Protein AF-A0A6G9Z961-F1 (afdb_monomer_lite)

pLDDT: mean 71.93, std 26.69, range [27.16, 97.5]

Radius of gyration: 74.57 Å; chains: 1; bounding box: 156×55×218 Å

Organism: NCBI:txid455432

Secondary structure (DSSP, 8-state):
---PPPPPPPP----PPP----------------------------------------------------------------PPP--------------TTTHHHHHHHHHHHHHHHHHHHHHHHHHHHHHHHHHHHHHHHHHHHHHHHHHHHHHHHHHHHHHHHHHHHHHHHHHHHHHHHHHHHHHHHHHHHHHHHHHHHHHHHHHHHHHHHHHHHHHHHHHHHHHHHHHHHHHHHHHHHHHHHHHHHHHHHHHHHHHHHHHHHHHTTSPPP-

Structure (mmCIF, N/CA/C/O backbone):
data_AF-A0A6G9Z961-F1
#
_entry.id   AF-A0A6G9Z961-F1
#
loop_
_atom_site.group_PDB
_atom_site.id
_atom_site.type_symbol
_atom_site.label_atom_id
_atom_site.label_alt_id
_atom_site.label_comp_id
_atom_site.label_asym_id
_atom_site.label_entity_id
_atom_site.label_seq_id
_atom_site.pdbx_PDB_ins_code
_atom_site.Cartn_x
_atom_site.Cartn_y
_atom_site.Cartn_z
_atom_site.occupancy
_atom_site.B_iso_or_equiv
_atom_site.auth_seq_id
_atom_site.auth_comp_id
_atom_site.auth_asym_id
_atom_site.auth_atom_id
_atom_site.pdbx_PDB_model_num
ATOM 1 N N . MET A 1 1 ? 3.634 23.302 44.443 1.00 49.16 1 MET A N 1
ATOM 2 C CA . MET A 1 1 ? 4.210 22.568 43.300 1.00 49.16 1 MET A CA 1
ATOM 3 C C . MET A 1 1 ? 3.060 22.116 42.420 1.00 49.16 1 MET A C 1
ATOM 5 O O . MET A 1 1 ? 2.360 21.187 42.787 1.00 49.16 1 MET A O 1
ATOM 9 N N . GLY A 1 2 ? 2.791 22.851 41.345 1.00 49.75 2 GLY A N 1
ATOM 10 C CA . GLY A 1 2 ? 1.720 22.555 40.397 1.00 49.75 2 GLY A CA 1
ATOM 11 C C . GLY A 1 2 ? 2.268 22.754 38.994 1.00 49.75 2 GLY A C 1
ATOM 12 O O . GLY A 1 2 ? 2.759 23.835 38.682 1.00 49.75 2 GLY A O 1
ATOM 13 N N . LEU A 1 3 ? 2.242 21.697 38.189 1.00 55.59 3 LEU A N 1
ATOM 14 C CA . LEU A 1 3 ? 2.606 21.726 36.777 1.00 55.59 3 LEU A CA 1
ATOM 15 C C . LEU A 1 3 ? 1.321 21.570 35.954 1.00 55.59 3 LEU A C 1
ATOM 17 O O . LEU A 1 3 ? 0.628 20.568 36.132 1.00 55.59 3 LEU A O 1
ATOM 21 N N . PRO A 1 4 ? 0.991 22.509 35.055 1.00 64.31 4 PRO A N 1
ATOM 22 C CA . PRO A 1 4 ? -0.022 22.290 34.034 1.00 64.31 4 PRO A CA 1
ATOM 23 C C . PRO A 1 4 ? 0.620 21.738 32.752 1.00 64.31 4 PRO A C 1
ATOM 25 O O . PRO A 1 4 ? 1.525 22.348 32.180 1.00 64.31 4 PRO A O 1
ATOM 28 N N . TYR A 1 5 ? 0.123 20.599 32.268 1.00 53.78 5 TYR A N 1
ATOM 29 C CA . TYR A 1 5 ? 0.433 20.103 30.927 1.00 53.78 5 TYR A CA 1
ATOM 30 C C . TYR A 1 5 ? -0.359 20.903 29.885 1.00 53.78 5 TYR A C 1
ATOM 32 O O . TYR A 1 5 ? -1.589 20.905 29.874 1.00 53.78 5 TYR A O 1
ATOM 40 N N . ARG A 1 6 ? 0.375 21.595 29.010 1.00 49.94 6 ARG A N 1
ATOM 41 C CA . ARG A 1 6 ? -0.128 22.350 27.859 1.00 49.94 6 ARG A CA 1
ATOM 42 C C . ARG A 1 6 ? -0.009 21.469 26.610 1.00 49.94 6 ARG A C 1
ATOM 44 O O . ARG A 1 6 ? 1.080 21.009 26.281 1.00 49.94 6 ARG A O 1
ATOM 51 N N . LEU A 1 7 ? -1.141 21.245 25.949 1.00 54.16 7 LEU A N 1
ATOM 52 C CA . LEU A 1 7 ? -1.285 20.550 24.665 1.00 54.16 7 LEU A CA 1
ATOM 53 C C . LEU A 1 7 ? -0.490 21.263 23.549 1.00 54.16 7 LEU A C 1
ATOM 55 O O . LEU A 1 7 ? -0.529 22.497 23.493 1.00 54.16 7 LEU A O 1
ATOM 59 N N . PRO A 1 8 ? 0.181 20.541 22.631 1.00 57.78 8 PRO A N 1
ATOM 60 C CA . PRO A 1 8 ? 0.713 21.133 21.411 1.00 57.78 8 PRO A CA 1
ATOM 61 C C . PRO A 1 8 ? -0.407 21.374 20.390 1.00 57.78 8 PRO A C 1
ATOM 63 O O . PRO A 1 8 ? -1.237 20.508 20.116 1.00 57.78 8 PRO A O 1
ATOM 66 N N . GLY A 1 9 ? -0.423 22.601 19.872 1.00 49.72 9 GLY A N 1
ATOM 67 C CA . GLY A 1 9 ? -1.443 23.145 18.992 1.00 49.72 9 GLY A CA 1
ATOM 68 C C . GLY A 1 9 ? -1.469 22.535 17.593 1.00 49.72 9 GLY A C 1
ATOM 69 O O . GLY A 1 9 ? -0.458 22.150 17.011 1.00 49.72 9 GLY A O 1
ATOM 70 N N . THR A 1 10 ? -2.687 22.523 17.070 1.00 46.69 10 THR A N 1
ATOM 71 C CA . THR A 1 10 ? -3.082 22.275 15.690 1.00 46.69 10 THR A CA 1
ATOM 72 C C . THR A 1 10 ? -2.336 23.187 14.717 1.00 46.69 10 THR A C 1
ATOM 74 O O . THR A 1 10 ? -2.389 24.414 14.833 1.00 46.69 10 THR A O 1
ATOM 77 N N . GLY A 1 11 ? -1.665 22.572 13.744 1.00 44.78 11 GLY A N 1
ATOM 78 C CA . GLY A 1 11 ? -1.059 23.248 12.605 1.00 44.78 11 GLY A CA 1
ATOM 79 C C . GLY A 1 11 ? -2.113 23.932 11.737 1.00 44.78 11 GLY A C 1
ATOM 80 O O . GLY A 1 11 ? -3.124 23.346 11.361 1.00 44.78 11 GLY A O 1
ATOM 81 N N . ASN A 1 12 ? -1.840 25.195 11.447 1.00 42.59 12 ASN A N 1
ATOM 82 C CA . ASN A 1 12 ? -2.604 26.091 10.601 1.00 42.59 12 ASN A CA 1
ATOM 83 C C . ASN A 1 12 ? -2.151 25.866 9.142 1.00 42.59 12 ASN A C 1
ATOM 85 O O . ASN A 1 12 ? -1.023 26.216 8.803 1.00 42.59 12 ASN A O 1
ATOM 89 N N . PHE A 1 13 ? -2.988 25.259 8.295 1.00 41.47 13 PHE A N 1
ATOM 90 C CA . PHE A 1 13 ? -2.781 25.191 6.840 1.00 41.47 13 PHE A CA 1
ATOM 91 C C . PHE A 1 13 ? -3.818 26.087 6.151 1.00 41.47 13 PHE A C 1
ATOM 93 O O . PHE A 1 13 ? -4.998 25.731 6.131 1.00 41.47 13 PHE A O 1
ATOM 100 N N . PRO A 1 14 ? -3.427 27.235 5.576 1.00 52.56 14 PRO A N 1
ATOM 101 C CA . PRO A 1 14 ? -4.318 28.013 4.733 1.00 52.56 14 PRO A CA 1
ATOM 102 C C . PRO A 1 14 ? -4.177 27.610 3.257 1.00 52.56 14 PRO A C 1
ATOM 104 O O . PRO A 1 14 ? -3.076 27.583 2.713 1.00 52.56 14 PRO A O 1
ATOM 107 N N . GLY A 1 15 ? -5.318 27.402 2.593 1.00 40.84 15 GLY A N 1
ATOM 108 C CA . GLY A 1 15 ? -5.480 27.772 1.184 1.00 40.84 15 GLY A CA 1
ATOM 109 C C . GLY A 1 15 ? -5.474 26.645 0.152 1.00 40.84 15 GLY A C 1
ATOM 110 O O . GLY A 1 15 ? -4.516 26.492 -0.597 1.00 40.84 15 GLY A O 1
ATOM 111 N N . ALA A 1 16 ? -6.607 25.957 0.010 1.00 41.91 16 ALA A N 1
ATOM 112 C CA . ALA A 1 16 ? -7.026 25.402 -1.275 1.00 41.91 16 ALA A CA 1
ATOM 113 C C . ALA A 1 16 ? -8.076 26.344 -1.894 1.00 41.91 16 ALA A C 1
ATOM 115 O O . ALA A 1 16 ? -9.079 26.619 -1.232 1.00 41.91 16 ALA A O 1
ATOM 116 N N . PRO A 1 17 ? -7.909 26.829 -3.136 1.00 56.88 17 PRO A N 1
ATOM 117 C CA . PRO A 1 17 ? -9.027 27.354 -3.899 1.00 56.88 17 PRO A CA 1
ATOM 118 C C . PRO A 1 17 ? -9.706 26.236 -4.698 1.00 56.88 17 PRO A C 1
ATOM 120 O O . PRO A 1 17 ? -9.102 25.555 -5.526 1.00 56.88 17 PRO A O 1
ATOM 123 N N . ILE A 1 18 ? -11.001 26.086 -4.431 1.00 45.56 18 ILE A N 1
ATOM 124 C CA . ILE A 1 18 ? -11.982 25.379 -5.252 1.00 45.56 18 ILE A CA 1
ATOM 125 C C . ILE A 1 18 ? -12.474 26.369 -6.319 1.00 45.56 18 ILE A C 1
ATOM 127 O O . ILE A 1 18 ? -12.854 27.489 -5.983 1.00 45.56 18 ILE A O 1
ATOM 131 N N . GLY A 1 19 ? -12.505 25.953 -7.587 1.00 37.19 19 GLY A N 1
ATOM 132 C CA . GLY A 1 19 ? -13.142 26.687 -8.690 1.00 37.19 19 GLY A CA 1
ATOM 133 C C . GLY A 1 19 ? -12.563 26.255 -10.041 1.00 37.19 19 GLY A C 1
ATOM 134 O O . GLY A 1 19 ? -11.470 26.666 -10.393 1.00 37.19 19 GLY A O 1
ATOM 135 N N . ALA A 1 20 ? -13.121 25.244 -10.707 1.00 39.25 20 ALA A N 1
ATOM 136 C CA . ALA A 1 20 ? -14.288 25.308 -11.595 1.00 39.25 20 ALA A CA 1
ATOM 137 C C . ALA A 1 20 ? -13.908 25.557 -13.074 1.00 39.25 20 ALA A C 1
ATOM 139 O O . ALA A 1 20 ? -13.323 26.574 -13.419 1.00 39.25 20 ALA A O 1
ATOM 140 N N . ASN A 1 21 ? -14.366 24.625 -13.921 1.00 45.41 21 ASN A N 1
ATOM 141 C CA . ASN A 1 21 ? -14.593 24.725 -15.370 1.00 45.41 21 ASN A CA 1
ATOM 142 C C . ASN A 1 21 ? -13.372 24.772 -16.306 1.00 45.41 21 ASN A C 1
ATOM 144 O O . ASN A 1 21 ? -12.798 25.819 -16.578 1.00 45.41 21 ASN A O 1
ATOM 148 N N . GLY A 1 22 ? -13.081 23.624 -16.923 1.00 33.81 22 GLY A N 1
ATOM 149 C CA . GLY A 1 22 ? -12.173 23.519 -18.064 1.00 33.81 22 GLY A CA 1
ATOM 150 C C . GLY A 1 22 ? -12.247 22.137 -18.707 1.00 33.81 22 GLY A C 1
ATOM 151 O O . GLY A 1 22 ? -11.373 21.307 -18.491 1.00 33.81 22 GLY A O 1
ATOM 152 N N . PHE A 1 23 ? -13.321 21.876 -19.456 1.00 38.53 23 PHE A N 1
ATOM 153 C CA . PHE A 1 23 ? -13.414 20.743 -20.382 1.00 38.53 23 PHE A CA 1
ATOM 154 C C . PHE A 1 23 ? -12.231 20.770 -21.369 1.00 38.53 23 PHE A C 1
ATOM 156 O O . PHE A 1 23 ? -12.058 21.784 -22.047 1.00 38.53 23 PHE A O 1
ATOM 163 N N . PRO A 1 24 ? -11.448 19.688 -21.527 1.00 40.94 24 PRO A N 1
ATOM 164 C CA . PRO A 1 24 ? -10.510 19.593 -22.633 1.00 40.94 24 PRO A CA 1
ATOM 165 C C . PRO A 1 24 ? -11.229 19.086 -23.888 1.00 40.94 24 PRO A C 1
ATOM 167 O O . PRO A 1 24 ? -11.713 17.954 -23.947 1.00 40.94 24 PRO A O 1
ATOM 170 N N . SER A 1 25 ? -11.280 19.944 -24.906 1.00 38.31 25 SER A N 1
ATOM 171 C CA . SER A 1 25 ? -11.615 19.572 -26.277 1.00 38.31 25 SER A CA 1
ATOM 172 C C . SER A 1 25 ? -10.617 18.545 -26.813 1.00 38.31 25 SER A C 1
ATOM 174 O O . SER A 1 25 ? -9.403 18.737 -26.771 1.00 38.31 25 SER A O 1
ATOM 176 N N . ILE A 1 26 ? -11.172 17.463 -27.343 1.00 40.25 26 ILE A N 1
ATOM 177 C CA . ILE A 1 26 ? -10.511 16.387 -28.080 1.00 40.25 26 ILE A CA 1
ATOM 178 C C . ILE A 1 26 ? -9.949 16.935 -29.404 1.00 40.25 26 ILE A C 1
ATOM 180 O O . ILE A 1 26 ? -10.696 17.580 -30.143 1.00 40.25 26 ILE A O 1
ATOM 184 N N . PRO A 1 27 ? -8.717 16.570 -29.793 1.00 40.34 27 PRO A N 1
ATOM 185 C CA . PRO A 1 27 ? -8.412 16.332 -31.194 1.00 40.34 27 PRO A CA 1
ATOM 186 C C . PRO A 1 27 ? -8.257 14.831 -31.468 1.00 40.34 27 PRO A C 1
ATOM 188 O O . PRO A 1 27 ? -7.555 14.087 -30.787 1.00 40.34 27 PRO A O 1
ATOM 191 N N . VAL A 1 28 ? -9.001 14.417 -32.486 1.00 44.50 28 VAL A N 1
ATOM 192 C CA . VAL A 1 28 ? -9.129 13.075 -33.048 1.00 44.50 28 VAL A CA 1
ATOM 193 C C . VAL A 1 28 ? -7.878 12.711 -33.859 1.00 44.50 28 VAL A C 1
ATOM 195 O O . VAL A 1 28 ? -7.386 13.527 -34.631 1.00 44.50 28 VAL A O 1
ATOM 198 N N . GLY A 1 29 ? -7.448 11.448 -33.757 1.00 34.81 29 GLY A N 1
ATOM 199 C CA . GLY A 1 29 ? -6.439 10.813 -34.621 1.00 34.81 29 GLY A CA 1
ATOM 200 C C . GLY A 1 29 ? -5.054 10.794 -33.968 1.00 34.81 29 GLY A C 1
ATOM 201 O O . GLY A 1 29 ? -4.521 11.828 -33.615 1.00 34.81 29 GLY A O 1
ATOM 202 N N . ILE A 1 30 ? -4.378 9.661 -33.780 1.00 36.53 30 ILE A N 1
ATOM 203 C CA . ILE A 1 30 ? -4.050 8.657 -34.791 1.00 36.53 30 ILE A CA 1
ATOM 204 C C . ILE A 1 30 ? -3.794 7.301 -34.100 1.00 36.53 30 ILE A C 1
ATOM 206 O O . ILE A 1 30 ? -2.948 7.168 -33.225 1.00 36.53 30 ILE A O 1
ATOM 210 N N . ARG A 1 31 ? -4.571 6.310 -34.547 1.00 38.25 31 ARG A N 1
ATOM 211 C CA . ARG A 1 31 ? -4.290 4.874 -34.729 1.00 38.25 31 ARG A CA 1
ATOM 212 C C . ARG A 1 31 ? -3.218 4.206 -33.851 1.00 38.25 31 ARG A C 1
ATOM 214 O O . ARG A 1 31 ? -2.030 4.218 -34.155 1.00 38.25 31 ARG A O 1
ATOM 221 N N . SER A 1 32 ? -3.719 3.430 -32.893 1.00 31.09 32 SER A N 1
ATOM 222 C CA . SER A 1 32 ? -3.071 2.261 -32.302 1.00 31.09 32 SER A CA 1
ATOM 223 C C . SER A 1 32 ? -2.642 1.249 -33.376 1.00 31.09 32 SER A C 1
ATOM 225 O O . SER A 1 32 ? -3.476 0.721 -34.114 1.00 31.09 32 SER A O 1
ATOM 227 N N . PHE A 1 33 ? -1.348 0.932 -33.437 1.00 32.09 33 PHE A N 1
ATOM 228 C CA . PHE A 1 33 ? -0.849 -0.271 -34.102 1.00 32.09 33 PHE A CA 1
ATOM 229 C C . PHE A 1 33 ? -1.092 -1.465 -33.170 1.00 32.09 33 PHE A C 1
ATOM 231 O O . PHE A 1 33 ? -0.297 -1.766 -32.284 1.00 32.09 33 PHE A O 1
ATOM 238 N N . ALA A 1 34 ? -2.238 -2.119 -33.348 1.00 34.53 34 ALA A N 1
ATOM 239 C CA . ALA A 1 34 ? -2.481 -3.442 -32.797 1.00 34.53 34 ALA A CA 1
ATOM 240 C C . ALA A 1 34 ? -1.632 -4.460 -33.571 1.00 34.53 34 ALA A C 1
ATOM 242 O O . ALA A 1 34 ? -1.751 -4.586 -34.793 1.00 34.53 34 ALA A O 1
ATOM 243 N N . ALA A 1 35 ? -0.777 -5.175 -32.842 1.00 34.56 35 ALA A N 1
ATOM 244 C CA . ALA A 1 35 ? -0.073 -6.354 -33.314 1.00 34.56 35 ALA A CA 1
ATOM 245 C C . ALA A 1 35 ? -1.089 -7.369 -33.856 1.00 34.56 35 ALA A C 1
ATOM 247 O O . ALA A 1 35 ? -1.948 -7.867 -33.127 1.00 34.56 35 ALA A O 1
ATOM 248 N N . ARG A 1 36 ? -1.006 -7.650 -35.156 1.00 32.75 36 ARG A N 1
ATOM 249 C CA . ARG A 1 36 ? -1.815 -8.671 -35.813 1.00 32.75 36 ARG A CA 1
ATOM 250 C C . ARG A 1 36 ? -1.015 -9.974 -35.790 1.00 32.75 36 ARG A C 1
ATOM 252 O O . ARG A 1 36 ? -0.096 -10.162 -36.580 1.00 32.75 36 ARG A O 1
ATOM 259 N N . LEU A 1 37 ? -1.347 -10.827 -34.823 1.00 35.94 37 LEU A N 1
ATOM 260 C CA . LEU A 1 37 ? -1.036 -12.254 -34.827 1.00 35.94 37 LEU A CA 1
ATOM 261 C C . LEU A 1 37 ? -1.671 -12.877 -36.078 1.00 35.94 37 LEU A C 1
ATOM 263 O O . LEU A 1 37 ? -2.891 -12.845 -36.225 1.00 35.94 37 LEU A O 1
ATOM 267 N N . CYS A 1 38 ? -0.849 -13.426 -36.969 1.00 32.75 38 CYS A N 1
ATOM 268 C CA . CYS A 1 38 ? -1.298 -14.335 -38.017 1.00 32.75 38 CYS A CA 1
ATOM 269 C C . CYS A 1 38 ? -0.920 -15.757 -37.598 1.00 32.75 38 CYS A C 1
ATOM 271 O O . CYS A 1 38 ? 0.218 -16.179 -37.779 1.00 32.75 38 CYS A O 1
ATOM 273 N N . ASP A 1 39 ? -1.892 -16.473 -37.042 1.00 31.56 39 ASP A N 1
ATOM 274 C CA . ASP A 1 39 ? -1.945 -17.931 -37.065 1.00 31.56 39 ASP A CA 1
ATOM 275 C C . ASP A 1 39 ? -3.151 -18.294 -37.936 1.00 31.56 39 ASP A C 1
ATOM 277 O O . ASP A 1 39 ? -4.287 -17.962 -37.597 1.00 31.56 39 ASP A O 1
ATOM 281 N N . HIS A 1 40 ? -2.903 -18.901 -39.097 1.00 33.88 40 HIS A N 1
ATOM 282 C CA . HIS A 1 40 ? -3.868 -19.822 -39.678 1.00 33.88 40 HIS A CA 1
ATOM 283 C C . HIS A 1 40 ? -3.181 -20.851 -40.574 1.00 33.88 40 HIS A C 1
ATOM 285 O O . HIS A 1 40 ? -2.723 -20.593 -41.685 1.00 33.88 40 HIS A O 1
ATOM 291 N N . ARG A 1 41 ? -3.159 -22.053 -40.008 1.00 35.06 41 ARG A N 1
ATOM 292 C CA . ARG A 1 41 ? -3.127 -23.373 -40.629 1.00 35.06 41 ARG A CA 1
ATOM 293 C C . ARG A 1 41 ? -4.130 -23.496 -41.794 1.00 35.06 41 ARG A C 1
ATOM 295 O O . ARG A 1 41 ? -5.288 -23.110 -41.640 1.00 35.06 41 ARG A O 1
ATOM 302 N N . GLY A 1 42 ? -3.686 -24.167 -42.863 1.00 32.38 42 GLY A N 1
ATOM 303 C CA . GLY A 1 42 ? -4.479 -24.671 -43.998 1.00 32.38 42 GLY A CA 1
ATOM 304 C C . GLY A 1 42 ? -4.190 -23.880 -45.279 1.00 32.38 42 GLY A C 1
ATOM 305 O O . GLY A 1 42 ? -4.493 -22.704 -45.339 1.00 32.38 42 GLY A O 1
ATOM 306 N N . GLY A 1 43 ? -3.567 -24.391 -46.336 1.00 34.62 43 GLY A N 1
ATOM 307 C CA . GLY A 1 43 ? -3.403 -25.767 -46.774 1.00 34.62 43 GLY A CA 1
ATOM 308 C C . GLY A 1 43 ? -3.881 -25.854 -48.218 1.00 34.62 43 GLY A C 1
ATOM 309 O O . GLY A 1 43 ? -4.928 -26.431 -48.443 1.00 34.62 43 GLY A O 1
ATOM 310 N N . GLU A 1 44 ? -3.135 -25.291 -49.173 1.00 32.41 44 GLU A N 1
ATOM 311 C CA . GLU A 1 44 ? -3.330 -25.545 -50.604 1.00 32.41 44 GLU A CA 1
ATOM 312 C C . GLU A 1 44 ? -1.995 -25.439 -51.352 1.00 32.41 44 GLU A C 1
ATOM 314 O O . GLU A 1 44 ? -1.150 -24.587 -51.083 1.00 32.41 44 GLU A O 1
ATOM 319 N N . LYS A 1 45 ? -1.778 -26.419 -52.226 1.00 36.62 45 LYS A N 1
ATOM 320 C CA . LYS A 1 45 ? -0.529 -26.731 -52.918 1.00 36.62 45 LYS A CA 1
ATOM 321 C C . LYS A 1 45 ? -0.198 -25.663 -53.961 1.00 36.62 45 LYS A C 1
ATOM 323 O O . LYS A 1 45 ? -1.032 -25.389 -54.812 1.00 36.62 45 LYS A O 1
ATOM 328 N N . CYS A 1 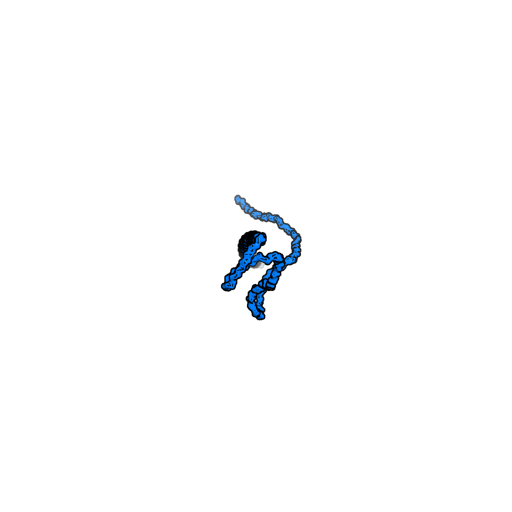46 ? 1.054 -25.219 -53.998 1.00 31.67 46 CYS A N 1
ATOM 329 C CA . CYS A 1 46 ? 1.772 -24.904 -55.235 1.00 31.67 46 CYS A CA 1
ATOM 330 C C . CYS A 1 46 ? 3.248 -25.235 -54.997 1.00 31.67 46 CYS A C 1
ATOM 332 O O . CYS A 1 46 ? 3.933 -24.557 -54.237 1.00 31.67 46 CYS A O 1
ATOM 334 N N . GLY A 1 47 ? 3.692 -26.347 -55.582 1.00 34.09 47 GLY A N 1
ATOM 335 C CA . GLY A 1 47 ? 5.104 -26.691 -55.673 1.00 34.09 47 GLY A CA 1
ATOM 336 C C . GLY A 1 47 ? 5.804 -25.811 -56.705 1.00 34.09 47 GLY A C 1
ATOM 337 O O . GLY A 1 47 ? 5.185 -25.366 -57.670 1.00 34.09 47 GLY A O 1
ATOM 338 N N . GLY A 1 48 ? 7.094 -25.585 -56.488 1.00 32.22 48 GLY A N 1
ATOM 339 C CA . GLY A 1 48 ? 7.970 -24.868 -57.405 1.00 32.22 48 GLY A CA 1
ATOM 340 C C . GLY A 1 48 ? 9.133 -24.254 -56.641 1.00 32.22 48 GLY A C 1
ATOM 341 O O . GLY A 1 48 ? 8.947 -23.292 -55.902 1.00 32.22 48 GLY A O 1
ATOM 342 N N . ASP A 1 49 ? 10.307 -24.858 -56.789 1.00 37.03 49 ASP A N 1
ATOM 343 C CA . ASP A 1 49 ? 11.587 -24.449 -56.210 1.00 37.03 49 ASP A CA 1
ATOM 344 C C . ASP A 1 49 ? 11.917 -22.955 -56.415 1.00 37.03 49 ASP A C 1
ATOM 346 O O . ASP A 1 49 ? 11.602 -22.392 -57.469 1.00 37.03 49 ASP A O 1
ATOM 350 N N . PRO A 1 50 ? 12.637 -22.298 -55.485 1.00 40.28 50 PRO A N 1
ATOM 351 C CA . PRO A 1 50 ? 13.247 -21.006 -55.762 1.00 40.28 50 PRO A CA 1
ATOM 352 C C . PRO A 1 50 ? 14.543 -21.200 -56.563 1.00 40.28 50 PRO A C 1
ATOM 354 O O . PRO A 1 50 ? 15.624 -21.408 -56.011 1.00 40.28 50 PRO A O 1
ATOM 357 N N . VAL A 1 51 ? 14.427 -21.107 -57.889 1.00 36.22 51 VAL A N 1
ATOM 358 C CA . VAL A 1 51 ? 15.560 -20.849 -58.786 1.00 36.22 51 VAL A CA 1
ATOM 359 C C . VAL A 1 51 ? 16.001 -19.389 -58.619 1.00 36.22 51 VAL A C 1
ATOM 361 O O . VAL A 1 51 ? 15.189 -18.465 -58.629 1.00 36.22 51 VAL A O 1
ATOM 364 N N . LEU A 1 52 ? 17.311 -19.218 -58.440 1.00 37.44 52 LEU A N 1
ATOM 365 C CA . LEU A 1 52 ? 18.094 -17.977 -58.460 1.00 37.44 52 LEU A CA 1
ATOM 366 C C . LEU A 1 52 ? 17.622 -16.958 -59.519 1.00 37.44 52 LEU A C 1
ATOM 368 O O . LEU A 1 52 ? 17.377 -17.353 -60.659 1.00 37.44 52 LEU A O 1
ATOM 372 N N . PRO A 1 53 ? 17.640 -15.640 -59.244 1.00 37.31 53 PRO A N 1
ATOM 373 C CA . PRO A 1 53 ? 17.681 -14.653 -60.311 1.00 37.31 53 PRO A CA 1
ATOM 374 C C . PRO A 1 53 ? 19.135 -14.458 -60.762 1.00 37.31 53 PRO A C 1
ATOM 376 O O . PRO A 1 53 ? 19.867 -13.615 -60.243 1.00 37.31 53 PRO A O 1
ATOM 379 N N . GLU A 1 54 ? 19.543 -15.259 -61.744 1.00 29.50 54 GLU A N 1
ATOM 380 C CA . GLU A 1 54 ? 20.640 -14.927 -62.648 1.00 29.50 54 GLU A CA 1
ATOM 381 C C . GLU A 1 54 ? 20.128 -14.068 -63.820 1.00 29.50 54 GLU A C 1
ATOM 383 O O . GLU A 1 54 ? 19.016 -14.242 -64.313 1.00 29.50 54 GLU A O 1
ATOM 388 N N . MET A 1 55 ? 21.022 -13.194 -64.289 1.00 30.56 55 MET A N 1
ATOM 389 C CA . MET A 1 55 ? 21.042 -12.488 -65.575 1.00 30.56 55 MET A CA 1
ATOM 390 C C . MET A 1 55 ? 20.048 -11.347 -65.837 1.00 30.56 55 MET A C 1
ATOM 392 O O . MET A 1 55 ? 18.872 -11.551 -66.116 1.00 30.56 55 MET A O 1
ATOM 396 N N . ARG A 1 56 ? 20.629 -10.161 -66.075 1.00 27.16 56 ARG A N 1
ATOM 397 C CA . ARG A 1 56 ? 20.646 -9.602 -67.439 1.00 27.16 56 ARG A CA 1
ATOM 398 C C . ARG A 1 56 ? 22.029 -9.044 -67.788 1.00 27.1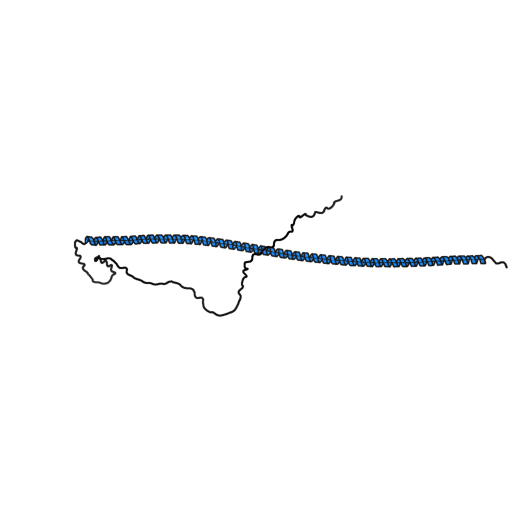6 56 ARG A C 1
ATOM 400 O O . ARG A 1 56 ? 22.328 -7.882 -67.542 1.00 27.16 56 ARG A O 1
ATOM 407 N N . CYS A 1 57 ? 22.847 -9.903 -68.397 1.00 27.31 57 CYS A N 1
ATOM 408 C CA . CYS A 1 57 ? 23.886 -9.485 -69.331 1.00 27.31 57 CYS A CA 1
ATOM 409 C C . CYS A 1 57 ? 23.198 -8.901 -70.571 1.00 27.31 57 CYS A C 1
ATOM 411 O O . CYS A 1 57 ? 22.365 -9.564 -71.188 1.00 27.31 57 CYS A O 1
ATOM 413 N N . ALA A 1 58 ? 23.534 -7.665 -70.929 1.00 28.11 58 ALA A N 1
ATOM 414 C CA . ALA A 1 58 ? 23.189 -7.089 -72.218 1.00 28.11 58 ALA A CA 1
ATOM 415 C C . ALA A 1 58 ? 24.322 -7.401 -73.202 1.00 28.11 58 ALA A C 1
ATOM 417 O O . ALA A 1 58 ? 25.334 -6.707 -73.248 1.00 28.11 58 ALA A O 1
ATOM 418 N N . SER A 1 59 ? 24.152 -8.466 -73.978 1.00 31.09 59 SER A N 1
ATOM 419 C CA . SER A 1 59 ? 24.871 -8.692 -75.227 1.00 31.09 59 SER A CA 1
ATOM 420 C C . SER A 1 59 ? 24.053 -8.081 -76.363 1.00 31.09 59 SER A C 1
ATOM 422 O O . SER A 1 59 ? 22.978 -8.569 -76.701 1.00 31.09 59 SER A O 1
ATOM 424 N N . VAL A 1 60 ? 24.583 -7.025 -76.978 1.00 29.20 60 VAL A N 1
ATOM 425 C CA . VAL A 1 60 ? 24.244 -6.656 -78.356 1.00 29.20 60 VAL A CA 1
ATOM 426 C C . VAL A 1 60 ? 25.542 -6.645 -79.145 1.00 29.20 60 VAL A C 1
ATOM 428 O O . VAL A 1 60 ? 26.381 -5.758 -79.016 1.00 29.20 60 VAL A O 1
ATOM 431 N N . SER A 1 61 ? 25.705 -7.696 -79.937 1.00 32.41 61 SER A N 1
ATOM 432 C CA . SER A 1 61 ? 26.705 -7.822 -80.983 1.00 32.41 61 SER A CA 1
ATOM 433 C C . SER A 1 61 ? 26.324 -6.931 -82.162 1.00 32.41 61 SER A C 1
ATOM 435 O O . SER A 1 61 ? 25.242 -7.105 -82.709 1.00 32.41 61 SER A O 1
ATOM 437 N N . VAL A 1 62 ? 27.234 -6.071 -82.625 1.00 28.64 62 VAL A N 1
ATOM 438 C CA . VAL A 1 62 ? 27.351 -5.748 -84.055 1.00 28.64 62 VAL A CA 1
ATOM 439 C C . VAL A 1 62 ? 28.828 -5.612 -84.406 1.00 28.64 62 VAL A C 1
ATOM 441 O O . VAL A 1 62 ? 29.487 -4.609 -84.150 1.00 28.64 62 VAL A O 1
ATOM 444 N N . MET A 1 63 ? 29.319 -6.672 -85.033 1.00 31.64 63 MET A N 1
ATOM 445 C CA . MET A 1 63 ? 30.479 -6.683 -85.902 1.00 31.64 63 MET A CA 1
ATOM 446 C C . MET A 1 63 ? 30.183 -5.761 -87.098 1.00 31.64 63 MET A C 1
ATOM 448 O O . MET A 1 63 ? 29.260 -6.017 -87.870 1.00 31.64 63 MET A O 1
ATOM 452 N N . ARG A 1 64 ? 30.955 -4.683 -87.261 1.00 29.42 64 ARG A N 1
ATOM 453 C CA . ARG A 1 64 ? 31.063 -3.965 -88.538 1.00 29.42 64 ARG A CA 1
ATOM 454 C C . ARG A 1 64 ? 32.497 -3.497 -88.754 1.00 29.42 64 ARG A C 1
ATOM 456 O O . ARG A 1 64 ? 32.895 -2.397 -88.394 1.00 29.42 64 ARG A O 1
ATOM 463 N N . GLN A 1 65 ? 33.257 -4.386 -89.385 1.00 34.84 65 GLN A N 1
ATOM 464 C CA . GLN A 1 65 ? 34.334 -4.010 -90.287 1.00 34.84 65 GLN A CA 1
ATOM 465 C C . GLN A 1 65 ? 33.757 -3.099 -91.372 1.00 34.84 65 GLN A C 1
ATOM 467 O O . GLN A 1 65 ? 32.973 -3.540 -92.208 1.00 34.84 65 GLN A O 1
ATOM 472 N N . THR A 1 66 ? 34.184 -1.844 -91.384 1.00 30.17 66 THR A N 1
ATOM 473 C CA . THR A 1 66 ? 34.192 -1.016 -92.591 1.00 30.17 66 THR A CA 1
ATOM 474 C C . THR A 1 66 ? 35.486 -0.225 -92.597 1.00 30.17 66 THR A C 1
ATOM 476 O O . THR A 1 66 ? 35.578 0.878 -92.066 1.00 30.17 66 THR A O 1
ATOM 479 N N . ASN A 1 67 ? 36.497 -0.892 -93.148 1.00 34.47 67 ASN A N 1
ATOM 480 C CA . ASN A 1 67 ? 37.511 -0.362 -94.050 1.00 34.47 67 ASN A CA 1
ATOM 481 C C . ASN A 1 67 ? 37.283 1.126 -94.393 1.00 34.47 67 ASN A C 1
ATOM 483 O O . ASN A 1 67 ? 36.421 1.447 -95.214 1.00 34.47 67 ASN A O 1
ATOM 487 N N . ARG A 1 68 ? 38.019 2.039 -93.743 1.00 30.14 68 ARG A N 1
ATOM 488 C CA . ARG A 1 68 ? 38.053 3.445 -94.156 1.00 30.14 68 ARG A CA 1
ATOM 489 C C . ARG A 1 68 ? 39.216 3.639 -95.114 1.00 30.14 68 ARG A C 1
ATOM 491 O O . ARG A 1 68 ? 40.380 3.717 -94.741 1.00 30.14 68 ARG A O 1
ATOM 498 N N . SER A 1 69 ? 38.808 3.650 -96.369 1.00 32.56 69 SER A N 1
ATOM 499 C CA . SER A 1 69 ? 39.495 4.055 -97.575 1.00 32.56 69 SER A CA 1
ATOM 500 C C . SER A 1 69 ? 40.503 5.191 -97.385 1.00 32.56 69 SER A C 1
ATOM 502 O O . SER A 1 69 ? 40.195 6.255 -96.853 1.00 32.56 69 SER A O 1
ATOM 504 N N . ARG A 1 70 ? 41.692 4.926 -97.929 1.00 36.25 70 ARG A N 1
ATOM 505 C CA . ARG A 1 70 ? 42.722 5.855 -98.412 1.00 36.25 70 ARG A CA 1
ATOM 506 C C . ARG A 1 70 ? 42.155 7.159 -99.012 1.00 36.25 70 ARG A C 1
ATOM 508 O O . ARG A 1 70 ? 41.112 7.130 -99.663 1.00 36.25 70 ARG A O 1
ATOM 515 N N . PRO A 1 71 ? 42.962 8.233 -98.990 1.00 33.19 71 PRO A N 1
ATOM 516 C CA . PRO A 1 71 ? 43.536 8.674 -100.257 1.00 33.19 71 PRO A CA 1
ATOM 517 C C . PRO A 1 71 ? 45.048 8.884 -100.115 1.00 33.19 71 PRO A C 1
ATOM 519 O O . PRO A 1 71 ? 45.528 9.995 -99.948 1.00 33.19 71 PRO A O 1
ATOM 522 N N . ALA A 1 72 ? 45.816 7.800 -100.219 1.00 33.06 72 ALA A N 1
ATOM 523 C CA . ALA A 1 72 ? 47.203 7.884 -100.655 1.00 33.06 72 ALA A CA 1
ATOM 524 C C . ALA A 1 72 ? 47.186 7.677 -102.173 1.00 33.06 72 ALA A C 1
ATOM 526 O O . ALA A 1 72 ? 47.237 6.545 -102.659 1.00 33.06 72 ALA A O 1
ATOM 527 N N . GLN A 1 73 ? 46.983 8.768 -102.913 1.00 40.25 73 GLN A N 1
ATOM 528 C CA . GLN A 1 73 ? 47.307 8.793 -104.333 1.00 40.25 73 GLN A CA 1
ATOM 529 C C . GLN A 1 73 ? 48.828 8.919 -104.453 1.00 40.25 73 GLN A C 1
ATOM 531 O O . GLN A 1 73 ? 49.418 9.864 -103.945 1.00 40.25 73 GLN A O 1
ATOM 536 N N . ASN A 1 74 ? 49.410 7.931 -105.131 1.00 41.31 74 ASN A N 1
ATOM 537 C CA . ASN A 1 74 ? 50.706 7.956 -105.804 1.00 41.31 74 ASN A CA 1
ATOM 538 C C . ASN A 1 74 ? 51.956 8.265 -104.968 1.00 41.31 74 ASN A C 1
ATOM 540 O O . ASN A 1 74 ? 52.525 9.340 -105.081 1.00 41.31 74 ASN A O 1
ATOM 544 N N . CYS A 1 75 ? 52.471 7.230 -104.299 1.00 34.44 75 CYS A N 1
ATOM 545 C CA . CYS A 1 75 ? 53.903 6.910 -104.322 1.00 34.44 75 CYS A CA 1
ATOM 546 C C . CYS A 1 75 ? 54.030 5.392 -104.536 1.00 34.44 75 CYS A C 1
ATOM 548 O O . CYS A 1 75 ? 54.087 4.606 -103.592 1.00 34.44 75 CYS A O 1
ATOM 550 N N . PHE A 1 76 ? 53.963 4.961 -105.796 1.00 41.59 76 PHE A N 1
ATOM 551 C CA . PHE A 1 76 ? 54.361 3.612 -106.193 1.00 41.59 76 PHE A CA 1
ATOM 552 C C . PHE A 1 76 ? 55.892 3.572 -106.132 1.00 41.59 76 PHE A C 1
ATOM 554 O O . PHE A 1 76 ? 56.544 4.073 -107.038 1.00 41.59 76 PHE A O 1
ATOM 561 N N . GLY A 1 77 ? 56.458 3.034 -105.052 1.00 46.88 77 GLY A N 1
ATOM 562 C CA . GLY A 1 77 ? 57.907 2.849 -104.958 1.00 46.88 77 GLY A CA 1
ATOM 563 C C . GLY A 1 77 ? 58.446 2.855 -103.536 1.00 46.88 77 GLY A C 1
ATOM 564 O O . GLY A 1 77 ? 59.198 3.750 -103.200 1.00 46.88 77 GLY A O 1
ATOM 565 N N . CYS A 1 78 ? 58.031 1.899 -102.700 1.00 37.25 78 CYS A N 1
ATOM 566 C CA . CYS A 1 78 ? 58.793 1.393 -101.544 1.00 37.25 78 CYS A CA 1
ATOM 567 C C . CYS A 1 78 ? 58.008 0.223 -100.933 1.00 37.25 78 CYS A C 1
ATOM 569 O O . CYS A 1 78 ? 57.198 0.376 -100.020 1.00 37.25 78 CYS A O 1
ATOM 571 N N . ILE A 1 79 ? 58.197 -0.964 -101.509 1.00 39.91 79 ILE A N 1
ATOM 572 C CA . ILE A 1 79 ? 57.705 -2.228 -100.958 1.00 39.91 79 ILE A CA 1
ATOM 573 C C . ILE A 1 79 ? 58.688 -2.639 -99.852 1.00 39.91 79 ILE A C 1
ATOM 575 O O . ILE A 1 79 ? 59.688 -3.289 -100.135 1.00 39.91 79 ILE A O 1
ATOM 579 N N . SER A 1 80 ? 58.414 -2.277 -98.597 1.00 38.66 80 SER A N 1
ATOM 580 C CA . SER A 1 80 ? 59.017 -2.959 -97.441 1.00 38.66 80 SER A CA 1
ATOM 581 C C . SER A 1 80 ? 58.069 -4.061 -96.987 1.00 38.66 80 SER A C 1
ATOM 583 O O . SER A 1 80 ? 57.212 -3.867 -96.128 1.00 38.66 80 SER A O 1
ATOM 585 N N . VAL A 1 81 ? 58.198 -5.228 -97.620 1.00 40.47 81 VAL A N 1
ATOM 586 C CA . VAL A 1 81 ? 57.606 -6.477 -97.133 1.00 40.47 81 VAL A CA 1
ATOM 587 C C . VAL A 1 81 ? 58.578 -7.053 -96.113 1.00 40.47 81 VAL A C 1
ATOM 589 O O . VAL A 1 81 ? 59.633 -7.570 -96.472 1.00 40.47 81 VAL A O 1
ATOM 592 N N . ALA A 1 82 ? 58.224 -6.969 -94.835 1.00 38.72 82 ALA A N 1
ATOM 593 C CA . ALA A 1 82 ? 58.808 -7.829 -93.817 1.00 38.72 82 ALA A CA 1
ATOM 594 C C . ALA A 1 82 ? 58.144 -9.213 -93.939 1.00 38.72 82 ALA A C 1
ATOM 596 O O . ALA A 1 82 ? 56.994 -9.399 -93.541 1.00 38.72 82 ALA A O 1
ATOM 597 N N . LEU A 1 83 ? 58.845 -10.164 -94.565 1.00 35.75 83 LEU A N 1
ATOM 598 C CA . LEU A 1 83 ? 58.436 -11.569 -94.660 1.00 35.75 83 LEU A CA 1
ATOM 599 C C . LEU A 1 83 ? 58.602 -12.287 -93.308 1.00 35.75 83 LEU A C 1
ATOM 601 O O . LEU A 1 83 ? 59.641 -12.113 -92.666 1.00 35.75 83 LEU A O 1
ATOM 605 N N . PRO A 1 84 ? 57.709 -13.223 -92.937 1.00 38.78 84 PRO A N 1
ATOM 606 C CA . PRO A 1 84 ? 58.102 -14.402 -92.191 1.00 38.78 84 PRO A CA 1
ATOM 607 C C . PRO A 1 84 ? 58.533 -15.525 -93.149 1.00 38.78 84 PRO A C 1
ATOM 609 O O . PRO A 1 84 ? 58.047 -15.666 -94.269 1.00 38.78 84 PRO A O 1
ATOM 612 N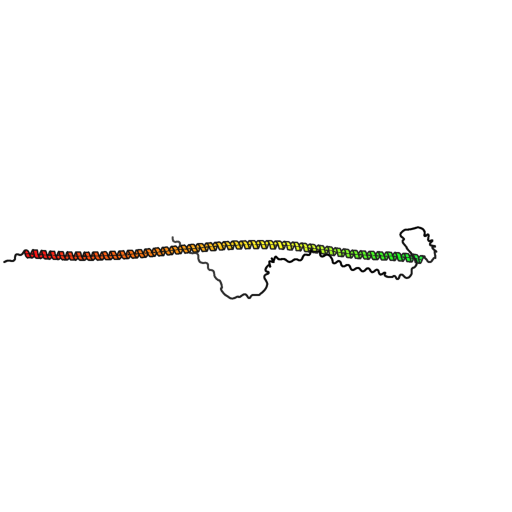 N . MET A 1 85 ? 59.499 -16.296 -92.666 1.00 47.84 85 MET A N 1
ATOM 613 C CA . MET A 1 85 ? 60.289 -17.311 -93.355 1.00 47.84 85 MET A CA 1
ATOM 614 C C . MET A 1 85 ? 59.484 -18.422 -94.044 1.00 47.84 85 MET A C 1
ATOM 616 O O . MET A 1 85 ? 58.524 -18.944 -93.482 1.00 47.84 85 MET A O 1
ATOM 620 N N . GLY A 1 86 ? 59.990 -18.891 -95.188 1.00 44.06 86 GLY A N 1
ATOM 621 C CA . GLY A 1 86 ? 59.625 -20.190 -95.749 1.00 44.06 86 GLY A CA 1
ATOM 622 C C . GLY A 1 86 ? 59.933 -20.323 -97.240 1.00 44.06 86 GLY A C 1
ATOM 623 O O . GLY A 1 86 ? 59.386 -19.588 -98.048 1.00 44.06 86 GLY A O 1
ATOM 624 N N . SER A 1 87 ? 60.754 -21.319 -97.580 1.00 39.88 87 SER A N 1
ATOM 625 C CA . SER A 1 87 ? 61.001 -21.899 -98.915 1.00 39.88 87 SER A CA 1
ATOM 626 C C . SER A 1 87 ? 61.770 -21.085 -99.975 1.00 39.88 87 SER A C 1
ATOM 628 O O . SER A 1 87 ? 61.280 -20.131 -100.562 1.00 39.88 87 SER A O 1
ATOM 630 N N . ALA A 1 88 ? 62.998 -21.569 -100.185 1.00 47.88 88 ALA A N 1
ATOM 631 C CA . ALA A 1 88 ? 63.824 -21.676 -101.390 1.00 47.88 88 ALA A CA 1
ATOM 632 C C . ALA A 1 88 ? 63.386 -21.004 -102.713 1.00 47.88 88 ALA A C 1
ATOM 634 O O . ALA A 1 88 ? 62.285 -21.201 -103.211 1.00 47.88 88 ALA A O 1
ATOM 635 N N . GLU A 1 89 ? 64.390 -20.361 -103.321 1.00 48.31 89 GLU A N 1
ATOM 636 C CA . GLU A 1 89 ? 64.516 -19.962 -104.730 1.00 48.31 89 GLU A CA 1
ATOM 637 C C . GLU A 1 89 ? 63.581 -18.860 -105.248 1.00 48.31 89 GLU A C 1
ATOM 639 O O . GLU A 1 89 ? 62.647 -19.082 -106.009 1.00 48.31 89 GLU A O 1
ATOM 644 N N . ALA A 1 90 ? 63.957 -17.615 -104.951 1.00 38.41 90 ALA A N 1
ATOM 645 C CA . ALA A 1 90 ? 63.708 -16.490 -105.847 1.00 38.41 90 ALA A CA 1
ATOM 646 C C . ALA A 1 90 ? 64.866 -15.490 -105.724 1.00 38.41 90 ALA A C 1
ATOM 648 O O . ALA A 1 90 ? 64.800 -14.503 -104.995 1.00 38.41 90 ALA A O 1
ATOM 649 N N . MET A 1 91 ? 65.966 -15.773 -106.427 1.00 45.94 91 MET A N 1
ATOM 650 C CA . MET A 1 91 ? 67.039 -14.807 -106.656 1.00 45.94 91 MET A CA 1
ATOM 651 C C . MET A 1 91 ? 66.524 -13.769 -107.669 1.00 45.94 91 MET A C 1
ATOM 653 O O . MET A 1 91 ? 66.834 -13.822 -108.857 1.00 45.94 91 MET A O 1
ATOM 657 N N . ILE A 1 92 ? 65.662 -12.853 -107.218 1.00 44.53 92 ILE A N 1
ATOM 658 C CA . ILE A 1 92 ? 65.291 -11.679 -108.011 1.00 44.53 92 ILE A CA 1
ATOM 659 C C . ILE A 1 92 ? 66.490 -10.735 -107.958 1.00 44.53 92 ILE A C 1
ATOM 661 O O . ILE A 1 92 ? 66.704 -10.016 -106.983 1.00 44.53 92 ILE A O 1
ATOM 665 N N . LEU A 1 93 ? 67.297 -10.787 -109.019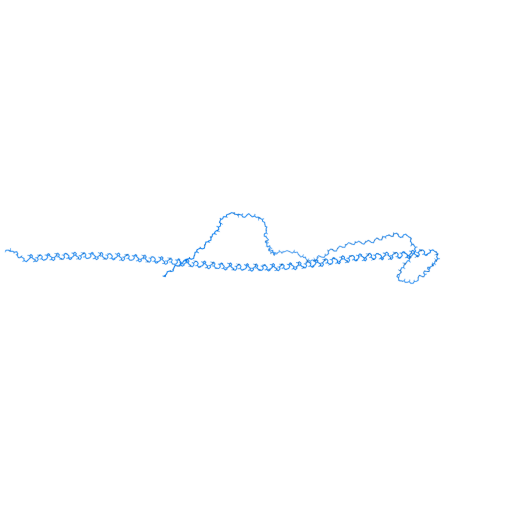 1.00 41.84 93 LEU A N 1
ATOM 666 C CA . LEU A 1 93 ? 68.255 -9.752 -109.380 1.00 41.84 93 LEU A CA 1
ATOM 667 C C . LEU A 1 93 ? 67.491 -8.431 -109.530 1.00 41.84 93 LEU A C 1
ATOM 669 O O . LEU A 1 93 ? 66.941 -8.132 -110.588 1.00 41.84 93 LEU A O 1
ATOM 673 N N . LEU A 1 94 ? 67.445 -7.642 -108.458 1.00 40.50 94 LEU A N 1
ATOM 674 C CA . LEU A 1 94 ? 67.105 -6.229 -108.540 1.00 40.50 94 LEU A CA 1
ATOM 675 C C . LEU A 1 94 ? 68.277 -5.525 -109.227 1.00 40.50 94 LEU A C 1
ATOM 677 O O . LEU A 1 94 ? 69.278 -5.176 -108.605 1.00 40.50 94 LEU A O 1
ATOM 681 N N . SER A 1 95 ? 68.161 -5.357 -110.541 1.00 44.47 95 SER A N 1
ATOM 682 C CA . SER A 1 95 ? 68.957 -4.412 -111.312 1.00 44.47 95 SER A CA 1
ATOM 683 C C . SER A 1 95 ? 68.659 -2.999 -110.805 1.00 44.47 95 SER A C 1
ATOM 685 O O . SER A 1 95 ? 67.692 -2.370 -111.229 1.00 44.47 95 SER A O 1
ATOM 687 N N . TYR A 1 96 ? 69.467 -2.518 -109.863 1.00 47.59 96 TYR A N 1
ATOM 688 C CA . TYR A 1 96 ? 69.489 -1.119 -109.454 1.00 47.59 96 TYR A CA 1
ATOM 689 C C . TYR A 1 96 ? 70.224 -0.320 -110.532 1.00 47.59 96 TYR A C 1
ATOM 691 O O . TYR A 1 96 ? 71.453 -0.270 -110.580 1.00 47.59 96 TYR A O 1
ATOM 699 N N . SER A 1 97 ? 69.459 0.266 -111.447 1.00 43.09 97 SER A N 1
ATOM 700 C CA . SER A 1 97 ? 69.907 1.399 -112.243 1.00 43.09 97 SER A CA 1
ATOM 701 C C . SER A 1 97 ? 70.032 2.605 -111.312 1.00 43.09 97 SER A C 1
ATOM 703 O O . SER A 1 97 ? 69.029 3.223 -110.965 1.00 43.09 97 SER A O 1
ATOM 705 N N . THR A 1 98 ? 71.259 2.927 -110.895 1.00 48.91 98 THR A N 1
ATOM 706 C CA . THR A 1 98 ? 71.619 4.254 -110.374 1.00 48.91 98 THR A CA 1
ATOM 707 C C . THR A 1 98 ? 71.356 5.293 -111.458 1.00 48.91 98 THR A C 1
ATOM 709 O O . THR A 1 98 ? 72.239 5.593 -112.262 1.00 48.91 98 THR A O 1
ATOM 712 N N . ASP A 1 99 ? 70.139 5.821 -111.482 1.00 44.06 99 ASP A N 1
ATOM 713 C CA . ASP A 1 99 ? 69.815 7.055 -112.179 1.00 44.06 99 ASP A CA 1
ATOM 714 C C . ASP A 1 99 ? 70.043 8.216 -111.201 1.00 44.06 99 ASP A C 1
ATOM 716 O O . ASP A 1 99 ? 69.630 8.179 -110.039 1.00 44.06 99 ASP A O 1
ATOM 720 N N . ALA A 1 100 ? 70.762 9.246 -111.639 1.00 49.50 100 ALA A N 1
ATOM 721 C CA . ALA A 1 100 ? 71.281 10.333 -110.805 1.00 49.50 100 ALA A CA 1
ATOM 722 C C . ALA A 1 100 ? 70.203 11.339 -110.316 1.00 49.50 100 ALA A C 1
ATOM 724 O O . ALA A 1 100 ? 70.505 12.510 -110.091 1.00 49.50 100 ALA A O 1
ATOM 725 N N . GLY A 1 101 ? 68.955 10.889 -110.130 1.00 49.00 101 GLY A N 1
ATOM 726 C CA . GLY A 1 101 ? 67.822 11.645 -109.569 1.00 49.00 101 GLY A CA 1
ATOM 727 C C . GLY A 1 101 ? 67.274 11.111 -108.230 1.00 49.00 101 GLY A C 1
ATOM 728 O O . GLY A 1 101 ? 66.438 11.764 -107.601 1.00 49.00 101 GLY A O 1
ATOM 729 N N . ASP A 1 102 ? 67.769 9.962 -107.754 1.00 52.19 102 ASP A N 1
ATOM 730 C CA . ASP A 1 102 ? 67.138 9.128 -106.708 1.00 52.19 102 ASP A CA 1
ATOM 731 C C . ASP A 1 102 ? 67.523 9.487 -105.246 1.00 52.19 102 ASP A C 1
ATOM 733 O O . ASP A 1 102 ? 67.021 8.939 -104.261 1.00 52.19 102 ASP A O 1
ATOM 737 N N . GLN A 1 103 ? 68.409 10.474 -105.058 1.00 52.09 103 GLN A N 1
ATOM 738 C CA . GLN A 1 103 ? 68.738 10.982 -103.715 1.00 52.09 103 GLN A CA 1
ATOM 739 C C . GLN A 1 103 ? 67.561 11.749 -103.089 1.00 52.09 103 GLN A C 1
ATOM 741 O O . GLN A 1 103 ? 67.388 11.733 -101.871 1.00 52.09 103 GLN A O 1
ATOM 746 N N . SER A 1 104 ? 66.711 12.373 -103.915 1.00 58.25 104 SER A N 1
ATOM 747 C CA . SER A 1 104 ? 65.568 13.164 -103.443 1.00 58.25 104 SER A CA 1
ATOM 748 C C . SER A 1 104 ? 64.387 12.312 -102.964 1.00 58.25 104 SER A C 1
ATOM 750 O O . SER A 1 104 ? 63.608 12.761 -102.125 1.00 58.25 104 SER A O 1
ATOM 752 N N . GLU A 1 105 ? 64.223 11.094 -103.484 1.00 58.06 105 GLU A N 1
ATOM 753 C CA . GLU A 1 105 ? 63.112 10.194 -103.139 1.00 58.06 105 GLU A CA 1
ATOM 754 C C . GLU A 1 105 ? 63.453 9.323 -101.931 1.00 58.06 105 GLU A C 1
ATOM 756 O O . GLU A 1 105 ? 62.652 9.215 -101.000 1.00 58.06 105 GLU A O 1
ATOM 761 N N . THR A 1 106 ? 64.690 8.821 -101.866 1.00 63.41 106 THR A N 1
ATOM 762 C CA . THR A 1 106 ? 65.211 8.128 -100.679 1.00 63.41 106 THR A CA 1
ATOM 763 C C . THR A 1 106 ? 65.215 9.042 -99.446 1.00 63.41 106 THR A C 1
ATOM 765 O O . THR A 1 106 ? 64.881 8.604 -98.343 1.00 63.41 106 THR A O 1
ATOM 768 N N . GLN A 1 107 ? 65.555 10.325 -99.611 1.00 67.50 107 GLN A N 1
ATOM 769 C CA . GLN A 1 107 ? 65.529 11.296 -98.516 1.00 67.50 107 GLN A CA 1
ATOM 770 C C . GLN A 1 107 ? 64.098 11.645 -98.079 1.00 67.50 107 GLN A C 1
ATOM 772 O O . GLN A 1 107 ? 63.822 11.644 -96.881 1.00 67.50 107 GLN A O 1
ATOM 777 N N . ARG A 1 108 ? 63.160 11.801 -99.025 1.00 69.69 108 ARG A N 1
ATOM 778 C CA . ARG A 1 108 ? 61.727 11.968 -98.724 1.00 69.69 108 ARG A CA 1
ATOM 779 C C . ARG A 1 108 ? 61.128 10.766 -97.990 1.00 69.69 108 ARG A C 1
ATOM 781 O O . ARG A 1 108 ? 60.323 10.961 -97.086 1.00 69.69 108 ARG A O 1
ATOM 788 N N . CYS A 1 109 ? 61.537 9.539 -98.319 1.00 71.44 109 CYS A N 1
ATOM 789 C CA . CYS A 1 109 ? 61.092 8.345 -97.594 1.00 71.44 109 CYS A CA 1
ATOM 790 C C . CYS A 1 109 ? 61.629 8.305 -96.158 1.00 71.44 109 CYS A C 1
ATOM 792 O O . CYS A 1 109 ? 60.869 7.985 -95.251 1.00 71.44 109 CYS A O 1
ATOM 794 N N . ARG A 1 110 ? 62.895 8.681 -95.924 1.00 73.50 110 ARG A N 1
ATOM 795 C CA . ARG A 1 110 ? 63.456 8.768 -94.561 1.00 73.50 110 ARG A CA 1
ATOM 796 C C . ARG A 1 110 ? 62.802 9.869 -93.730 1.00 73.50 110 ARG A C 1
ATOM 798 O O . ARG A 1 110 ? 62.534 9.672 -92.551 1.00 73.50 110 ARG A O 1
ATOM 805 N N . GLU A 1 111 ? 62.536 11.023 -94.333 1.00 73.81 111 GLU A N 1
ATOM 806 C CA . GLU A 1 111 ? 61.816 12.114 -93.671 1.00 73.81 111 GLU A CA 1
ATOM 807 C C . GLU A 1 111 ? 60.367 11.711 -93.358 1.00 73.81 111 GLU A C 1
ATOM 809 O O . GLU A 1 111 ? 59.882 12.003 -92.269 1.00 73.81 111 GLU A O 1
ATOM 814 N N . ALA A 1 112 ? 59.705 10.957 -94.243 1.00 74.50 112 ALA A N 1
ATOM 815 C CA . ALA A 1 112 ? 58.371 10.409 -94.001 1.00 74.50 112 ALA A CA 1
ATOM 816 C C . ALA A 1 112 ? 58.350 9.337 -92.896 1.00 74.50 112 ALA A C 1
ATOM 818 O O . ALA A 1 112 ? 57.436 9.348 -92.077 1.00 74.50 112 ALA A O 1
ATOM 819 N N . THR A 1 113 ? 59.352 8.452 -92.813 1.00 75.12 113 THR A N 1
ATOM 820 C CA . THR A 1 113 ? 59.439 7.458 -91.727 1.00 75.12 113 THR A CA 1
ATOM 821 C C . THR A 1 113 ? 59.761 8.109 -90.385 1.00 75.12 113 THR A C 1
ATOM 823 O O . THR A 1 113 ? 59.119 7.787 -89.394 1.00 75.12 113 THR A O 1
ATOM 826 N N . MET A 1 114 ? 60.670 9.090 -90.348 1.00 75.38 114 MET A N 1
ATOM 827 C CA . MET A 1 114 ? 60.945 9.870 -89.132 1.00 75.38 114 MET A CA 1
ATOM 828 C C . MET A 1 114 ? 59.718 10.696 -88.707 1.00 75.38 114 MET A C 1
ATOM 830 O O . MET A 1 114 ? 59.422 10.815 -87.519 1.00 75.38 114 MET A O 1
ATOM 834 N N . ALA A 1 115 ? 58.960 11.245 -89.662 1.00 73.44 115 ALA A N 1
ATOM 835 C CA . ALA A 1 115 ? 57.695 11.931 -89.390 1.00 73.44 115 ALA A CA 1
ATOM 836 C C . ALA A 1 115 ? 56.610 10.969 -88.869 1.00 73.44 115 ALA A C 1
ATOM 838 O O . ALA A 1 115 ? 55.808 11.341 -88.014 1.00 73.44 115 ALA A O 1
ATOM 839 N N . GLN A 1 116 ? 56.599 9.722 -89.344 1.00 76.25 116 GLN A N 1
ATOM 840 C CA . GLN A 1 116 ? 55.667 8.701 -88.878 1.00 76.25 116 GLN A CA 1
ATOM 841 C C . GLN A 1 116 ? 56.014 8.218 -87.460 1.00 76.25 116 GLN A C 1
ATOM 843 O O . GLN A 1 116 ? 55.145 8.227 -86.593 1.00 76.25 116 GLN A O 1
ATOM 848 N N . GLU A 1 117 ? 57.280 7.901 -87.181 1.00 76.00 117 GLU A N 1
ATOM 849 C CA . GLU A 1 117 ? 57.750 7.516 -85.841 1.00 76.00 117 GLU A CA 1
ATOM 850 C C . GLU A 1 117 ? 57.553 8.646 -84.816 1.00 76.00 117 GLU A C 1
ATOM 852 O O . GLU A 1 117 ? 57.147 8.403 -83.678 1.00 76.00 117 GLU A O 1
ATOM 857 N N . THR A 1 118 ? 57.771 9.906 -85.210 1.00 76.19 118 THR A N 1
ATOM 858 C CA . THR A 1 118 ? 57.483 11.062 -84.340 1.00 76.19 118 THR A CA 1
ATOM 859 C C . THR A 1 118 ? 55.982 11.251 -84.096 1.00 76.19 118 THR A C 1
ATOM 861 O O . THR A 1 118 ? 55.590 11.594 -82.984 1.00 76.19 118 THR A O 1
ATOM 864 N N . SER A 1 119 ? 55.121 10.968 -85.080 1.00 82.81 119 SER A N 1
ATOM 865 C CA . SER A 1 119 ? 53.662 10.976 -84.894 1.00 82.81 119 SER A CA 1
ATOM 866 C C . SER A 1 119 ? 53.185 9.856 -83.964 1.00 82.81 119 SER A C 1
ATOM 868 O O . SER A 1 119 ? 52.358 10.104 -83.090 1.00 82.81 119 SER A O 1
ATOM 870 N N . GLU A 1 120 ? 53.697 8.636 -84.127 1.00 83.31 120 GLU A N 1
ATOM 871 C CA . GLU A 1 120 ? 53.335 7.482 -83.292 1.00 83.31 120 GLU A CA 1
ATOM 872 C C . GLU A 1 120 ? 53.831 7.660 -81.846 1.00 83.31 120 GLU A C 1
ATOM 874 O O . GLU A 1 120 ? 53.104 7.385 -80.892 1.00 83.31 120 GLU A O 1
ATOM 879 N N . THR A 1 121 ? 55.036 8.206 -81.658 1.00 83.56 121 THR A N 1
ATOM 880 C CA . THR A 1 121 ? 55.559 8.539 -80.322 1.00 83.56 121 THR A CA 1
ATOM 881 C C . THR A 1 121 ? 54.807 9.696 -79.666 1.00 83.56 121 THR A C 1
ATOM 883 O O . THR A 1 121 ? 54.528 9.622 -78.472 1.00 83.56 121 THR A O 1
ATOM 886 N N . MET A 1 122 ? 54.411 10.734 -80.415 1.00 85.31 122 MET A N 1
ATOM 887 C CA . MET A 1 122 ? 53.545 11.797 -79.887 1.00 85.31 122 MET A CA 1
ATOM 888 C C . MET A 1 122 ? 52.172 11.265 -79.454 1.00 85.31 122 MET A C 1
ATOM 890 O O . MET A 1 122 ? 51.681 11.670 -78.403 1.00 85.31 122 MET A O 1
ATOM 894 N N . GLN A 1 123 ? 51.578 10.333 -80.207 1.00 86.00 123 GLN A N 1
ATOM 895 C CA . GLN A 1 123 ? 50.333 9.660 -79.814 1.00 86.00 123 GLN A CA 1
ATOM 896 C C . GLN A 1 123 ? 50.521 8.818 -78.546 1.00 86.00 123 GLN A C 1
ATOM 898 O O . GLN A 1 123 ? 49.745 8.948 -77.606 1.00 86.00 123 GLN A O 1
ATOM 903 N N . ALA A 1 124 ? 51.603 8.041 -78.457 1.00 85.44 124 ALA A N 1
ATOM 904 C CA . ALA A 1 124 ? 51.907 7.253 -77.263 1.00 85.44 124 ALA A CA 1
ATOM 905 C C . ALA A 1 124 ? 52.131 8.121 -76.007 1.00 85.44 124 ALA A C 1
ATOM 907 O O . ALA A 1 124 ? 51.763 7.719 -74.903 1.00 85.44 124 ALA A O 1
ATOM 908 N N . VAL A 1 125 ? 52.717 9.316 -76.154 1.00 89.75 125 VAL A N 1
ATOM 909 C CA . VAL A 1 125 ? 52.866 10.282 -75.051 1.00 89.75 125 VAL A CA 1
ATOM 910 C C . VAL A 1 125 ? 51.508 10.851 -74.627 1.00 89.75 125 VAL A C 1
ATOM 912 O O . VAL A 1 125 ? 51.247 10.923 -73.427 1.00 89.75 125 VAL A O 1
ATOM 915 N N . GLN A 1 126 ? 50.629 11.189 -75.576 1.00 90.25 126 GLN A N 1
ATOM 916 C CA . GLN A 1 126 ? 49.266 11.655 -75.284 1.00 90.25 126 GLN A CA 1
ATOM 917 C C . GLN A 1 126 ? 48.436 10.584 -74.562 1.00 90.25 126 GLN A C 1
ATOM 919 O O . GLN A 1 126 ? 47.831 10.873 -73.530 1.00 90.25 126 GLN A O 1
ATOM 924 N N . ASP A 1 127 ? 48.479 9.335 -75.030 1.00 90.94 127 ASP A N 1
ATOM 925 C CA . ASP A 1 127 ? 47.796 8.206 -74.387 1.00 90.94 127 ASP A CA 1
ATOM 926 C C . ASP A 1 127 ? 48.323 7.972 -72.964 1.00 90.94 127 ASP A C 1
ATOM 928 O O . ASP A 1 127 ? 47.566 7.694 -72.032 1.00 90.94 127 ASP A O 1
ATOM 932 N N . PHE A 1 128 ? 49.634 8.114 -72.760 1.00 93.06 128 PHE A N 1
ATOM 933 C CA . PHE A 1 128 ? 50.242 7.968 -71.441 1.00 93.06 128 PHE A CA 1
ATOM 934 C C . PHE A 1 128 ? 49.833 9.091 -70.476 1.00 93.06 128 PHE A C 1
ATOM 936 O O . PHE A 1 128 ? 49.626 8.836 -69.285 1.00 93.06 128 PHE A O 1
ATOM 943 N N . GLU A 1 129 ? 49.685 10.322 -70.966 1.00 93.25 129 GLU A N 1
ATOM 944 C CA . GLU A 1 129 ? 49.141 11.441 -70.190 1.00 93.25 129 GLU A CA 1
ATOM 945 C C . GLU A 1 129 ? 47.660 11.231 -69.846 1.00 93.25 129 GLU A C 1
ATOM 947 O O . GLU A 1 129 ? 47.273 11.436 -68.692 1.00 93.25 129 GLU A O 1
ATOM 952 N N . GLU A 1 130 ? 46.845 10.734 -70.780 1.00 93.94 130 GLU A N 1
ATOM 953 C CA . GLU A 1 130 ? 45.446 10.377 -70.512 1.00 93.94 130 GLU A CA 1
ATOM 954 C C . GLU A 1 130 ? 45.339 9.271 -69.452 1.00 93.94 130 GLU A C 1
ATOM 956 O O . GLU A 1 130 ? 44.581 9.392 -68.485 1.00 93.94 130 GLU A O 1
ATOM 961 N N . ILE A 1 131 ? 46.146 8.213 -69.571 1.00 94.50 131 ILE A N 1
ATOM 962 C CA . ILE A 1 131 ? 46.202 7.129 -68.583 1.00 94.50 131 ILE A CA 1
ATOM 963 C C . ILE A 1 131 ? 46.598 7.672 -67.207 1.00 94.50 131 ILE A C 1
ATOM 965 O O . ILE A 1 131 ? 46.003 7.271 -66.205 1.00 94.50 131 ILE A O 1
ATOM 969 N N . ARG A 1 132 ? 47.562 8.598 -67.129 1.00 95.19 132 ARG A N 1
ATOM 970 C CA . ARG A 1 132 ? 47.935 9.247 -65.861 1.00 95.19 132 ARG A CA 1
ATOM 971 C C . ARG A 1 132 ? 46.761 9.994 -65.238 1.00 95.19 132 ARG A C 1
ATOM 973 O O . ARG A 1 132 ? 46.487 9.769 -64.061 1.00 95.19 132 ARG A O 1
ATOM 980 N N . MET A 1 133 ? 46.039 10.800 -66.018 1.00 94.56 133 MET A N 1
ATOM 981 C CA . MET A 1 133 ? 44.856 11.516 -65.526 1.00 94.56 133 MET A CA 1
ATOM 982 C C . MET A 1 133 ? 43.793 10.552 -64.985 1.00 94.56 133 MET A C 1
ATOM 984 O O . MET A 1 133 ? 43.297 10.747 -63.877 1.00 94.56 133 MET A O 1
ATOM 988 N N . ARG A 1 134 ? 43.505 9.461 -65.705 1.00 95.38 134 ARG A N 1
ATOM 989 C CA . ARG A 1 134 ? 42.533 8.442 -65.267 1.00 95.38 134 ARG A CA 1
ATOM 990 C C . ARG A 1 134 ? 42.986 7.682 -64.018 1.00 95.38 134 ARG A C 1
ATOM 992 O O . ARG A 1 134 ? 42.162 7.326 -63.179 1.00 95.38 134 ARG A O 1
ATOM 999 N N . VAL A 1 135 ? 44.287 7.426 -63.869 1.00 95.50 135 VAL A N 1
ATOM 1000 C CA . VAL A 1 135 ? 44.847 6.815 -62.652 1.00 95.50 135 VAL A CA 1
ATOM 1001 C C . VAL A 1 135 ? 44.728 7.763 -61.460 1.00 95.50 135 VAL A C 1
ATOM 1003 O O . VAL A 1 135 ? 44.412 7.309 -60.358 1.00 95.50 135 VAL A O 1
ATOM 1006 N N . ASP A 1 136 ? 44.961 9.059 -61.653 1.00 95.19 136 ASP A N 1
ATOM 1007 C CA . ASP A 1 136 ? 44.828 10.049 -60.585 1.00 95.19 136 ASP A CA 1
ATOM 1008 C C . ASP A 1 136 ? 43.362 10.267 -60.182 1.00 95.19 136 ASP A C 1
ATOM 1010 O O . ASP A 1 136 ? 43.071 10.327 -58.985 1.00 95.19 136 ASP A O 1
ATOM 1014 N N . GLU A 1 137 ? 42.429 10.263 -61.136 1.00 95.62 137 GLU A N 1
ATOM 1015 C CA . GLU A 1 137 ? 40.984 10.251 -60.871 1.00 95.62 137 GLU A CA 1
ATOM 1016 C C . GLU A 1 137 ? 40.578 9.005 -60.067 1.00 95.62 137 GLU A C 1
ATOM 1018 O O . GLU A 1 137 ? 40.018 9.124 -58.975 1.00 95.62 137 GLU A O 1
ATOM 1023 N N . ALA A 1 138 ? 40.980 7.808 -60.510 1.00 93.94 138 ALA A N 1
ATOM 1024 C CA . ALA A 1 138 ? 40.710 6.562 -59.791 1.00 93.94 138 ALA A CA 1
ATOM 1025 C C . ALA A 1 138 ? 41.311 6.555 -58.370 1.00 93.94 138 ALA A C 1
ATOM 1027 O O . ALA A 1 138 ? 40.739 5.984 -57.436 1.00 93.94 138 ALA A O 1
ATOM 1028 N N . ARG A 1 139 ? 42.465 7.204 -58.165 1.00 95.50 139 ARG A N 1
ATOM 1029 C CA . ARG A 1 139 ? 43.063 7.381 -56.832 1.00 95.50 139 ARG A CA 1
ATOM 1030 C C . ARG A 1 139 ? 42.243 8.324 -55.960 1.00 95.50 139 ARG A C 1
ATOM 1032 O O . ARG A 1 139 ? 42.064 8.016 -54.780 1.00 95.50 139 ARG A O 1
ATOM 1039 N N . GLN A 1 140 ? 41.757 9.437 -56.503 1.00 96.25 140 GLN A N 1
ATOM 1040 C CA . GLN A 1 140 ? 40.892 10.365 -55.771 1.00 96.25 140 GLN A CA 1
ATOM 1041 C C . GLN A 1 140 ? 39.567 9.702 -55.388 1.00 96.25 140 GLN A C 1
ATOM 1043 O O . GLN A 1 140 ? 39.155 9.785 -54.230 1.00 96.25 140 GLN A O 1
ATOM 1048 N N . GLU A 1 141 ? 38.948 8.958 -56.304 1.00 95.19 141 GLU A N 1
ATOM 1049 C CA . GLU A 1 141 ? 37.742 8.176 -56.022 1.00 95.19 141 GLU A CA 1
ATOM 1050 C C . GLU A 1 141 ? 37.989 7.130 -54.932 1.00 95.19 141 GLU A C 1
ATOM 1052 O O . GLU A 1 141 ? 37.221 7.035 -53.973 1.00 95.19 141 GLU A O 1
ATOM 1057 N N . ALA A 1 142 ? 39.098 6.387 -55.006 1.00 94.62 142 ALA A N 1
ATOM 1058 C CA . ALA A 1 142 ? 39.461 5.414 -53.979 1.00 94.62 142 ALA A CA 1
ATOM 1059 C C . ALA A 1 142 ? 39.702 6.071 -52.608 1.00 94.62 142 ALA A C 1
ATOM 1061 O O . ALA A 1 142 ? 39.353 5.498 -51.571 1.00 94.62 142 ALA A O 1
ATOM 1062 N N . GLN A 1 143 ? 40.286 7.273 -52.571 1.00 96.12 143 GLN A N 1
ATOM 1063 C CA . GLN A 1 143 ? 40.450 8.046 -51.337 1.00 96.12 143 GLN A CA 1
ATOM 1064 C C . GLN A 1 143 ? 39.101 8.520 -50.782 1.00 96.12 143 GLN A C 1
ATOM 1066 O O . GLN A 1 143 ? 38.848 8.342 -49.589 1.00 96.12 143 GLN A O 1
ATOM 1071 N N . SER A 1 144 ? 38.220 9.044 -51.635 1.00 95.94 144 SER A N 1
ATOM 1072 C CA . SER A 1 144 ? 36.863 9.452 -51.256 1.00 95.94 144 SER A CA 1
ATOM 1073 C C . SER A 1 144 ? 36.053 8.268 -50.716 1.00 95.94 144 SER A C 1
ATOM 1075 O O . SER A 1 144 ? 35.489 8.337 -49.623 1.00 95.94 144 SER A O 1
ATOM 1077 N N . ALA A 1 145 ? 36.090 7.121 -51.399 1.00 94.75 145 ALA A N 1
ATOM 1078 C CA . ALA A 1 145 ? 35.434 5.894 -50.957 1.00 94.75 145 ALA A CA 1
ATOM 1079 C C . ALA A 1 145 ? 35.943 5.425 -49.583 1.00 94.75 145 ALA A C 1
ATOM 1081 O O . ALA A 1 145 ? 35.147 5.014 -48.736 1.00 94.75 145 ALA A O 1
ATOM 1082 N N . ARG A 1 146 ? 37.253 5.533 -49.316 1.00 96.06 146 ARG A N 1
ATOM 1083 C CA . ARG A 1 146 ? 37.828 5.221 -47.995 1.00 96.06 146 ARG A CA 1
ATOM 1084 C C . ARG A 1 146 ? 37.335 6.172 -46.909 1.00 96.06 146 ARG A C 1
ATOM 1086 O O . ARG A 1 146 ? 36.998 5.707 -45.822 1.00 96.06 146 ARG A O 1
ATOM 1093 N N . GLN A 1 147 ? 37.274 7.472 -47.186 1.00 96.44 147 GLN A N 1
ATOM 1094 C CA . GLN A 1 147 ? 36.749 8.459 -46.239 1.00 96.44 147 GLN A CA 1
ATOM 1095 C C . GLN A 1 147 ? 35.271 8.195 -45.931 1.00 96.44 147 GLN A C 1
ATOM 1097 O O . GLN A 1 147 ? 34.889 8.139 -44.762 1.00 96.44 147 GLN A O 1
ATOM 1102 N N . ASN A 1 148 ? 34.461 7.925 -46.956 1.00 95.56 148 ASN A N 1
ATOM 1103 C CA . ASN A 1 148 ? 33.047 7.581 -46.797 1.00 95.56 148 ASN A CA 1
ATOM 1104 C C . ASN A 1 148 ? 32.865 6.291 -45.983 1.00 95.56 148 ASN A C 1
ATOM 1106 O O . ASN A 1 148 ? 32.033 6.240 -45.077 1.00 95.56 148 ASN A O 1
ATOM 1110 N N . ALA A 1 149 ? 33.684 5.264 -46.232 1.00 95.19 149 ALA A N 1
ATOM 1111 C CA . ALA A 1 149 ? 33.662 4.027 -45.452 1.00 95.19 149 ALA A CA 1
ATOM 1112 C C . ALA A 1 149 ? 34.027 4.263 -43.973 1.00 95.19 149 ALA A C 1
ATOM 1114 O O . ALA A 1 149 ? 33.383 3.709 -43.080 1.00 95.19 149 ALA A O 1
ATOM 1115 N N . GLN A 1 150 ? 35.016 5.119 -43.694 1.00 96.69 150 GLN A N 1
ATOM 1116 C CA . GLN A 1 150 ? 35.378 5.501 -42.324 1.00 96.69 150 GLN A CA 1
ATOM 1117 C C . GLN A 1 150 ? 34.251 6.277 -41.629 1.00 96.69 150 GLN A C 1
ATOM 1119 O O . GLN A 1 150 ? 33.932 5.997 -40.472 1.00 96.69 150 GLN A O 1
ATOM 1124 N N . GLN A 1 151 ? 33.607 7.214 -42.328 1.00 96.44 151 GLN A N 1
ATOM 1125 C CA . GLN A 1 151 ? 32.449 7.945 -41.807 1.00 96.44 151 GLN A CA 1
ATOM 1126 C C . GLN A 1 151 ? 31.286 6.999 -41.488 1.00 96.44 151 GLN A C 1
ATOM 1128 O O . GLN A 1 151 ? 30.738 7.057 -40.386 1.00 96.44 151 GLN A O 1
ATOM 1133 N N . ALA A 1 152 ? 30.960 6.077 -42.399 1.00 94.94 152 ALA A N 1
ATOM 1134 C CA . ALA A 1 152 ? 29.926 5.067 -42.188 1.00 94.94 152 ALA A CA 1
ATOM 1135 C C . ALA A 1 152 ? 30.241 4.164 -40.984 1.00 94.94 152 ALA A C 1
ATOM 1137 O O . ALA A 1 152 ? 29.361 3.885 -40.169 1.00 94.94 152 ALA A O 1
ATOM 1138 N N . GLN A 1 153 ? 31.504 3.759 -40.811 1.00 96.62 153 GLN A N 1
ATOM 1139 C CA . GLN A 1 153 ? 31.925 2.979 -39.648 1.00 96.62 153 GLN A CA 1
ATOM 1140 C C . GLN A 1 153 ? 31.757 3.765 -38.338 1.00 96.62 153 GLN A C 1
ATOM 1142 O O . GLN A 1 153 ? 31.306 3.207 -37.335 1.00 96.62 153 GLN A O 1
ATOM 1147 N N . ASN A 1 154 ? 32.091 5.056 -38.335 1.00 96.50 154 ASN A N 1
ATOM 1148 C CA . ASN A 1 154 ? 31.921 5.914 -37.164 1.00 96.50 154 ASN A CA 1
ATOM 1149 C C . ASN A 1 154 ? 30.440 6.098 -36.807 1.00 96.50 154 ASN A C 1
ATOM 1151 O O . ASN A 1 154 ? 30.076 5.944 -35.641 1.00 96.50 154 ASN A O 1
ATOM 1155 N N . LEU A 1 155 ? 29.582 6.341 -37.802 1.00 96.50 155 LEU A N 1
ATOM 1156 C CA . LEU A 1 155 ? 28.127 6.409 -37.632 1.00 96.50 155 LEU A CA 1
ATOM 1157 C C . LEU A 1 155 ? 27.562 5.100 -37.069 1.00 96.50 155 LEU A C 1
ATOM 1159 O O . LEU A 1 155 ? 26.794 5.123 -36.109 1.00 96.50 155 LEU A O 1
ATOM 1163 N N . ALA A 1 156 ? 27.997 3.951 -37.592 1.00 95.06 156 ALA A N 1
ATOM 1164 C CA . ALA A 1 156 ? 27.573 2.645 -37.092 1.00 95.06 156 ALA A CA 1
ATOM 1165 C C . ALA A 1 156 ? 27.968 2.430 -35.620 1.00 95.06 156 ALA A C 1
ATOM 1167 O O . ALA A 1 156 ? 27.165 1.940 -34.823 1.00 95.06 156 ALA A O 1
ATOM 1168 N N . ARG A 1 157 ? 29.180 2.845 -35.222 1.00 96.62 157 ARG A N 1
ATOM 1169 C CA . ARG A 1 157 ? 29.622 2.788 -33.816 1.00 96.62 157 ARG A CA 1
ATOM 1170 C C . ARG A 1 157 ? 28.795 3.705 -32.916 1.00 96.62 157 ARG A C 1
ATOM 1172 O O . ARG A 1 157 ? 28.424 3.294 -31.817 1.00 96.62 157 ARG A O 1
ATOM 1179 N N . GLN A 1 158 ? 28.483 4.919 -33.370 1.00 96.31 158 GLN A N 1
ATOM 1180 C CA . GLN A 1 158 ? 27.630 5.851 -32.626 1.00 96.31 158 GLN A CA 1
ATOM 1181 C C . GLN A 1 158 ? 26.218 5.288 -32.439 1.00 96.31 158 GLN A C 1
ATOM 1183 O O . GLN A 1 158 ? 25.716 5.272 -31.315 1.00 96.31 158 GLN A O 1
ATOM 1188 N N . ALA A 1 159 ? 25.617 4.743 -33.499 1.00 95.06 159 ALA A N 1
ATOM 1189 C CA . ALA A 1 159 ? 24.305 4.104 -33.438 1.00 95.06 159 ALA A CA 1
ATOM 1190 C C . ALA A 1 159 ? 24.299 2.908 -32.471 1.00 95.06 159 ALA A C 1
ATOM 1192 O O . ALA A 1 159 ? 23.389 2.771 -31.655 1.00 95.06 159 ALA A O 1
ATOM 1193 N N . GLN A 1 160 ? 25.346 2.074 -32.488 1.00 96.12 160 GLN A N 1
ATOM 1194 C CA . GLN A 1 160 ? 25.477 0.967 -31.538 1.00 96.12 160 GLN A CA 1
ATOM 1195 C C . GLN A 1 160 ? 25.583 1.465 -30.090 1.00 96.12 160 GLN A C 1
ATOM 1197 O O . GLN A 1 160 ? 25.005 0.862 -29.184 1.00 96.12 160 GLN A O 1
ATOM 1202 N N . HIS A 1 161 ? 26.314 2.556 -29.854 1.00 96.50 161 HIS A N 1
ATOM 1203 C CA . HIS A 1 161 ? 26.429 3.141 -28.523 1.00 96.50 161 HIS A CA 1
ATOM 1204 C C . HIS A 1 161 ? 25.082 3.681 -28.028 1.00 96.50 161 HIS A C 1
ATOM 1206 O O . HIS A 1 161 ? 24.671 3.357 -26.915 1.00 96.50 161 HIS A O 1
ATOM 1212 N N . GLN A 1 162 ? 24.358 4.420 -28.872 1.00 95.69 162 GLN A N 1
ATOM 1213 C CA . GLN A 1 162 ? 23.012 4.908 -28.562 1.00 95.69 162 GLN A CA 1
ATOM 1214 C C . GLN A 1 162 ? 22.041 3.756 -28.281 1.00 95.69 162 GLN A C 1
ATOM 1216 O O . GLN A 1 162 ? 21.319 3.797 -27.289 1.00 95.69 162 GLN A O 1
ATOM 1221 N N . ALA A 1 163 ? 22.072 2.686 -29.080 1.00 94.50 163 ALA A N 1
ATOM 1222 C CA . ALA A 1 163 ? 21.232 1.512 -28.855 1.00 94.50 163 ALA A CA 1
ATOM 1223 C C . ALA A 1 163 ? 21.483 0.873 -27.477 1.00 94.50 163 ALA A C 1
ATOM 1225 O O . ALA A 1 163 ? 20.533 0.528 -26.774 1.00 94.50 163 ALA A O 1
ATOM 1226 N N . ARG A 1 164 ? 22.750 0.773 -27.046 1.00 96.19 164 ARG A N 1
ATOM 1227 C CA . ARG A 1 164 ? 23.094 0.280 -25.699 1.00 96.19 164 ARG A CA 1
ATOM 1228 C C . ARG A 1 164 ? 22.603 1.217 -24.596 1.00 96.19 164 ARG A C 1
ATOM 1230 O O . ARG A 1 164 ? 22.114 0.735 -23.579 1.00 96.19 164 ARG A O 1
ATOM 1237 N N . GLN A 1 165 ? 22.711 2.533 -24.786 1.00 95.94 165 GLN A N 1
ATOM 1238 C CA . GLN A 1 165 ? 22.195 3.506 -23.817 1.00 95.94 165 GLN A CA 1
ATOM 1239 C C . GLN A 1 165 ? 20.676 3.387 -23.658 1.00 95.94 165 GLN A C 1
ATOM 1241 O O . GLN A 1 165 ? 20.186 3.317 -22.533 1.00 95.94 165 GLN A O 1
ATOM 1246 N N . VAL A 1 166 ? 19.938 3.291 -24.768 1.00 95.44 166 VAL A N 1
ATOM 1247 C CA . VAL A 1 166 ? 18.478 3.108 -24.751 1.00 95.44 166 VAL A CA 1
ATOM 1248 C C . VAL A 1 166 ? 18.101 1.789 -24.079 1.00 95.44 166 VAL A C 1
ATOM 1250 O O . VAL A 1 166 ? 17.192 1.761 -23.255 1.00 95.44 166 VAL A O 1
ATOM 1253 N N . GLN A 1 167 ? 18.823 0.701 -24.364 1.00 95.81 167 GLN A N 1
ATOM 1254 C CA . GLN A 1 167 ? 18.598 -0.582 -23.696 1.00 95.81 167 GLN A CA 1
ATOM 1255 C C . GLN A 1 167 ? 18.797 -0.472 -22.178 1.00 95.81 167 GLN A C 1
ATOM 1257 O O . GLN A 1 167 ? 17.993 -1.004 -21.413 1.00 95.81 167 GLN A O 1
ATOM 1262 N N . HIS A 1 168 ? 19.839 0.232 -21.737 1.00 96.50 168 HIS A N 1
ATOM 1263 C CA . HIS A 1 168 ? 20.089 0.442 -20.316 1.00 96.50 168 HIS A CA 1
ATOM 1264 C C . HIS A 1 168 ? 18.988 1.286 -19.659 1.00 96.50 168 HIS A C 1
ATOM 1266 O O . HIS A 1 168 ? 18.473 0.911 -18.609 1.00 96.50 168 HIS A O 1
ATOM 1272 N N . GLN A 1 169 ? 18.554 2.373 -20.304 1.00 95.44 169 GLN A N 1
ATOM 1273 C CA . GLN A 1 169 ? 17.429 3.183 -19.825 1.00 95.44 169 GLN A CA 1
ATOM 1274 C C . GLN A 1 169 ? 16.131 2.373 -19.737 1.00 95.44 169 GLN A C 1
ATOM 1276 O O . GLN A 1 169 ? 15.409 2.484 -18.751 1.00 95.44 169 GLN A O 1
ATOM 1281 N N . ALA A 1 170 ? 15.856 1.510 -20.718 1.00 94.31 170 ALA A N 1
ATOM 1282 C CA . ALA A 1 170 ? 14.690 0.632 -20.693 1.00 94.31 170 ALA A CA 1
ATOM 1283 C C . ALA A 1 170 ? 14.737 -0.359 -19.516 1.00 94.31 170 ALA A C 1
ATOM 1285 O O . ALA A 1 170 ? 13.722 -0.578 -18.857 1.00 94.31 170 ALA A O 1
ATOM 1286 N N . GLN A 1 171 ? 15.911 -0.921 -19.208 1.00 96.31 171 GLN A N 1
ATOM 1287 C CA . GLN A 1 171 ? 16.096 -1.789 -18.039 1.00 96.31 171 GLN A CA 1
ATOM 1288 C C . GLN A 1 171 ? 15.889 -1.033 -16.721 1.00 96.31 171 GLN A C 1
ATOM 1290 O O . GLN A 1 171 ? 15.236 -1.551 -15.816 1.00 96.31 171 GLN A O 1
ATOM 1295 N N . MET A 1 172 ? 16.401 0.196 -16.621 1.00 95.94 172 MET A N 1
ATOM 1296 C CA . MET A 1 172 ? 16.190 1.052 -15.450 1.00 95.94 172 MET A CA 1
ATOM 1297 C C . MET A 1 172 ? 14.705 1.369 -15.255 1.00 95.94 172 MET A C 1
ATOM 1299 O O . MET A 1 172 ? 14.175 1.127 -14.175 1.00 95.94 172 MET A O 1
ATOM 1303 N N . ALA A 1 173 ? 14.008 1.784 -16.316 1.00 94.12 173 ALA A N 1
ATOM 1304 C CA . ALA A 1 173 ? 12.570 2.046 -16.274 1.00 94.12 173 ALA A CA 1
ATOM 1305 C C . ALA A 1 173 ? 11.759 0.797 -15.881 1.00 94.12 173 ALA A C 1
ATOM 1307 O O . ALA A 1 173 ? 10.801 0.886 -15.115 1.00 94.12 173 ALA A O 1
ATOM 1308 N N . GLN A 1 174 ? 12.153 -0.389 -16.358 1.00 96.31 174 GLN A N 1
ATOM 1309 C CA . GLN A 1 174 ? 11.522 -1.646 -15.953 1.00 96.31 174 GLN A CA 1
ATOM 1310 C C . GLN A 1 174 ? 11.751 -1.951 -14.464 1.00 96.31 174 GLN A C 1
ATOM 1312 O O . GLN A 1 174 ? 10.832 -2.400 -13.778 1.00 96.31 174 GLN A O 1
ATOM 1317 N N . SER A 1 175 ? 12.958 -1.699 -13.954 1.00 96.44 175 SER A N 1
ATOM 1318 C CA . SER A 1 175 ? 13.277 -1.853 -12.532 1.00 96.44 175 SER A CA 1
ATOM 1319 C C . SER A 1 175 ? 12.444 -0.906 -11.663 1.00 96.44 175 SER A C 1
ATOM 1321 O O . SER A 1 175 ? 11.819 -1.349 -10.699 1.00 96.44 175 SER A O 1
ATOM 1323 N N . GLU A 1 176 ? 12.354 0.370 -12.041 1.00 95.81 176 GLU A N 1
ATOM 1324 C CA . GLU A 1 176 ? 11.536 1.373 -11.350 1.00 95.81 176 GLU A CA 1
ATOM 1325 C C . GLU A 1 176 ? 10.050 0.998 -11.356 1.00 95.81 176 GLU A C 1
ATOM 1327 O O . GLU A 1 176 ? 9.394 1.041 -10.314 1.00 95.81 176 GLU A O 1
ATOM 1332 N N . ALA A 1 177 ? 9.520 0.543 -12.495 1.00 94.56 177 ALA A N 1
ATOM 1333 C CA . ALA A 1 177 ? 8.142 0.068 -12.590 1.00 94.56 177 ALA A CA 1
ATOM 1334 C C . ALA A 1 177 ? 7.879 -1.136 -11.666 1.00 94.56 177 ALA A C 1
ATOM 1336 O O . ALA A 1 177 ? 6.838 -1.206 -11.007 1.00 94.56 177 ALA A O 1
ATOM 1337 N N . ASN A 1 178 ? 8.832 -2.067 -11.569 1.00 96.50 178 ASN A N 1
ATOM 1338 C CA . ASN A 1 178 ? 8.735 -3.207 -10.658 1.00 96.50 178 ASN A CA 1
ATOM 1339 C C . ASN A 1 178 ? 8.768 -2.769 -9.187 1.00 96.50 178 ASN A C 1
ATOM 1341 O O . ASN A 1 178 ? 7.972 -3.267 -8.390 1.00 96.50 178 ASN A O 1
ATOM 1345 N N . GLN A 1 179 ? 9.639 -1.823 -8.825 1.00 96.12 179 GLN A N 1
ATOM 1346 C CA . GLN A 1 179 ? 9.693 -1.260 -7.472 1.00 96.12 179 GLN A CA 1
ATOM 1347 C C . GLN A 1 179 ? 8.388 -0.545 -7.107 1.00 96.12 179 GLN A C 1
ATOM 1349 O O . GLN A 1 179 ? 7.833 -0.795 -6.036 1.00 96.12 179 GLN A O 1
ATOM 1354 N N . ALA A 1 180 ? 7.846 0.275 -8.010 1.00 94.19 180 ALA A N 1
ATOM 1355 C CA . ALA A 1 180 ? 6.567 0.950 -7.811 1.00 94.19 180 ALA A CA 1
ATOM 1356 C C . ALA A 1 180 ? 5.415 -0.053 -7.616 1.00 94.19 180 ALA A C 1
ATOM 1358 O O . ALA A 1 180 ? 4.562 0.131 -6.747 1.00 94.19 180 ALA A O 1
ATOM 1359 N N . ASN A 1 181 ? 5.407 -1.156 -8.372 1.00 96.25 181 ASN A N 1
ATOM 1360 C CA . ASN A 1 181 ? 4.408 -2.213 -8.211 1.00 96.25 181 ASN A CA 1
ATOM 1361 C C . ASN A 1 181 ? 4.531 -2.912 -6.844 1.00 96.25 181 ASN A C 1
ATOM 1363 O O . ASN A 1 181 ? 3.526 -3.120 -6.165 1.00 96.25 181 ASN A O 1
ATOM 1367 N N . GLN A 1 182 ? 5.752 -3.209 -6.388 1.00 96.62 182 GLN A N 1
ATOM 1368 C CA . GLN A 1 182 ? 5.974 -3.777 -5.053 1.00 96.62 182 GLN A CA 1
ATOM 1369 C C . GLN A 1 182 ? 5.493 -2.834 -3.942 1.00 96.62 182 GLN A C 1
ATOM 1371 O O . GLN A 1 182 ? 4.783 -3.272 -3.037 1.00 96.62 182 GLN A O 1
ATOM 1376 N N . GLN A 1 183 ? 5.803 -1.539 -4.035 1.00 95.69 183 GLN A N 1
AT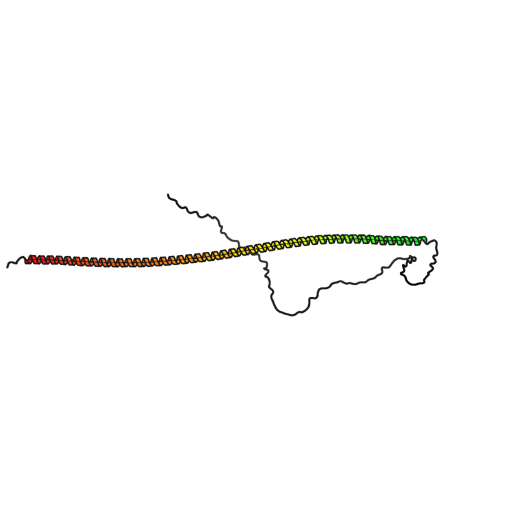OM 1377 C CA . GLN A 1 183 ? 5.315 -0.535 -3.084 1.00 95.69 183 GLN A CA 1
ATOM 1378 C C . GLN A 1 183 ? 3.783 -0.449 -3.084 1.00 95.69 183 GLN A C 1
ATOM 1380 O O . GLN A 1 183 ? 3.162 -0.428 -2.022 1.00 95.69 183 GLN A O 1
ATOM 1385 N N . ALA A 1 184 ? 3.150 -0.476 -4.260 1.00 94.12 184 ALA A N 1
ATOM 1386 C CA . ALA A 1 184 ? 1.694 -0.483 -4.369 1.00 94.12 184 ALA A CA 1
ATOM 1387 C C . ALA A 1 184 ? 1.067 -1.738 -3.733 1.00 94.12 184 ALA A C 1
ATOM 1389 O O . ALA A 1 184 ? 0.028 -1.649 -3.076 1.00 94.12 184 ALA A O 1
ATOM 1390 N N . GLN A 1 185 ? 1.693 -2.909 -3.886 1.00 96.38 185 GLN A N 1
ATOM 1391 C CA . GLN A 1 185 ? 1.241 -4.142 -3.234 1.00 96.38 185 GLN A CA 1
ATOM 1392 C C . GLN A 1 185 ? 1.380 -4.069 -1.712 1.00 96.38 185 GLN A C 1
ATOM 1394 O O . GLN A 1 185 ? 0.444 -4.439 -1.003 1.00 96.38 185 GLN A O 1
ATOM 1399 N N . GLN A 1 186 ? 2.497 -3.544 -1.204 1.00 95.94 186 GLN A N 1
ATOM 1400 C CA . GLN A 1 186 ? 2.697 -3.328 0.231 1.00 95.94 186 GLN A CA 1
ATOM 1401 C C . GLN A 1 186 ? 1.649 -2.367 0.806 1.00 95.94 186 GLN A C 1
ATOM 1403 O O . GLN A 1 186 ? 1.024 -2.680 1.818 1.00 95.94 186 GLN A O 1
ATOM 1408 N N . ALA A 1 187 ? 1.383 -1.247 0.128 1.00 94.19 187 ALA A N 1
ATOM 1409 C CA . ALA A 1 187 ? 0.354 -0.294 0.541 1.00 94.19 187 ALA A CA 1
ATOM 1410 C C . ALA A 1 187 ? -1.045 -0.935 0.580 1.00 94.19 187 ALA A C 1
ATOM 1412 O O . ALA A 1 187 ? -1.805 -0.715 1.522 1.00 94.19 187 ALA A O 1
ATOM 1413 N N . ARG A 1 188 ? -1.382 -1.790 -0.399 1.00 95.88 188 ARG A N 1
ATOM 1414 C CA . ARG A 1 188 ? -2.642 -2.555 -0.386 1.00 95.88 188 AR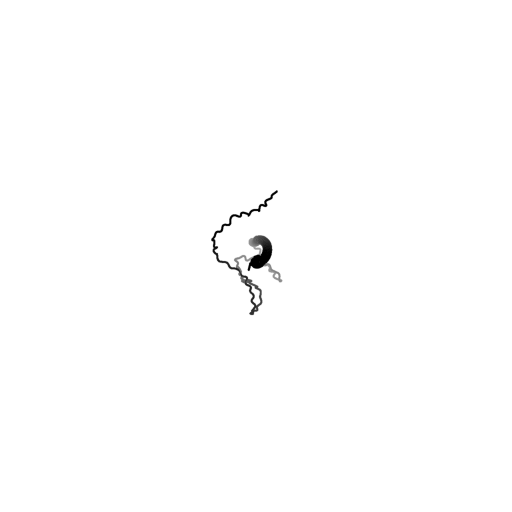G A CA 1
ATOM 1415 C C . ARG A 1 188 ? -2.723 -3.511 0.800 1.00 95.88 188 ARG A C 1
ATOM 1417 O O . ARG A 1 188 ? -3.768 -3.586 1.437 1.00 95.88 188 ARG A O 1
ATOM 1424 N N . GLN A 1 189 ? -1.642 -4.222 1.115 1.00 96.56 189 GLN A N 1
ATOM 1425 C CA . GLN A 1 189 ? -1.609 -5.121 2.272 1.00 96.56 189 GLN A CA 1
ATOM 1426 C C . GLN A 1 189 ? -1.798 -4.354 3.585 1.00 96.56 189 GLN A C 1
ATOM 1428 O O . GLN A 1 189 ? -2.594 -4.774 4.423 1.00 96.56 189 GLN A O 1
ATOM 1433 N N . GLN A 1 190 ? -1.133 -3.207 3.740 1.00 95.69 190 GLN A N 1
ATOM 1434 C CA . GLN A 1 190 ? -1.308 -2.334 4.904 1.00 95.69 190 GLN A CA 1
ATOM 1435 C C . GLN A 1 190 ? -2.744 -1.809 5.018 1.00 95.69 190 GLN A C 1
ATOM 1437 O O . GLN A 1 190 ? -3.315 -1.828 6.105 1.00 95.69 190 GLN A O 1
ATOM 1442 N N . ALA A 1 191 ? -3.361 -1.406 3.904 1.00 94.38 191 ALA A N 1
ATOM 1443 C CA . ALA A 1 191 ? -4.753 -0.961 3.892 1.00 94.38 191 ALA A CA 1
ATOM 1444 C C . ALA A 1 191 ? -5.722 -2.073 4.335 1.00 94.38 191 ALA A C 1
ATOM 1446 O O . ALA A 1 191 ? -6.616 -1.824 5.141 1.00 94.38 191 ALA A O 1
ATOM 1447 N N . VAL A 1 192 ? -5.516 -3.311 3.869 1.00 97.06 192 VAL A N 1
ATOM 1448 C CA . VAL A 1 192 ? -6.316 -4.473 4.297 1.00 97.06 192 VAL A CA 1
ATOM 1449 C C . VAL A 1 192 ? -6.112 -4.770 5.785 1.00 97.06 192 VAL A C 1
ATOM 1451 O O . VAL A 1 192 ? -7.078 -5.029 6.500 1.00 97.06 192 VAL A O 1
ATOM 1454 N N . GLN A 1 193 ? -4.876 -4.700 6.286 1.00 96.44 193 GLN A N 1
ATOM 1455 C CA . GLN A 1 193 ? -4.604 -4.875 7.716 1.00 96.44 193 GLN A CA 1
ATOM 1456 C C . GLN A 1 193 ? -5.307 -3.811 8.566 1.00 96.44 193 GLN A C 1
ATOM 1458 O O . GLN A 1 193 ? -5.947 -4.159 9.558 1.00 96.44 193 GLN A O 1
ATOM 1463 N N . ALA A 1 194 ? -5.248 -2.542 8.158 1.00 94.69 194 ALA A N 1
ATOM 1464 C CA . ALA A 1 194 ? -5.932 -1.451 8.845 1.00 94.69 194 ALA A CA 1
ATOM 1465 C C . ALA A 1 194 ? -7.460 -1.635 8.838 1.00 94.69 194 ALA A C 1
ATOM 1467 O O . ALA A 1 194 ? -8.107 -1.438 9.865 1.00 94.69 194 ALA A O 1
ATOM 1468 N N . GLN A 1 195 ? -8.038 -2.079 7.717 1.00 96.69 195 GLN A N 1
ATOM 1469 C CA . GLN A 1 195 ? -9.466 -2.396 7.634 1.00 96.69 195 GLN A CA 1
ATOM 1470 C C . GLN A 1 195 ? -9.855 -3.521 8.602 1.00 96.69 195 GLN A C 1
ATOM 1472 O O . GLN A 1 195 ? -10.852 -3.406 9.312 1.00 96.69 195 GLN A O 1
ATOM 1477 N N . ASN A 1 196 ? -9.054 -4.586 8.676 1.00 96.62 196 ASN A N 1
ATOM 1478 C CA . ASN A 1 196 ? -9.307 -5.692 9.598 1.00 96.62 196 ASN A CA 1
ATOM 1479 C C . ASN A 1 196 ? -9.231 -5.246 11.064 1.00 96.62 196 ASN A C 1
ATOM 1481 O O . ASN A 1 196 ? -10.079 -5.637 11.862 1.00 96.62 196 ASN A O 1
ATOM 1485 N N . GLN A 1 197 ? -8.255 -4.404 11.416 1.00 95.94 197 GLN A N 1
ATOM 1486 C CA . GLN A 1 197 ? -8.147 -3.831 12.761 1.00 95.94 197 GLN A CA 1
ATOM 1487 C C . GLN A 1 197 ? -9.350 -2.945 13.100 1.00 95.94 197 GLN A C 1
ATOM 1489 O O . GLN A 1 197 ? -9.902 -3.057 14.192 1.00 95.94 197 GLN A O 1
ATOM 1494 N N . ALA A 1 198 ? -9.806 -2.114 12.159 1.00 94.88 198 ALA A N 1
ATOM 1495 C CA . ALA A 1 198 ? -11.003 -1.299 12.346 1.00 94.88 198 ALA A CA 1
ATOM 1496 C C . ALA A 1 198 ? -12.253 -2.167 12.574 1.00 94.88 198 ALA A C 1
ATOM 1498 O O . ALA A 1 198 ? -13.036 -1.887 13.481 1.00 94.88 198 ALA A O 1
ATOM 1499 N N . GLN A 1 199 ? -12.411 -3.258 11.816 1.00 96.81 199 GLN A N 1
ATOM 1500 C CA . GLN A 1 199 ? -13.527 -4.188 12.001 1.00 96.81 199 GLN A CA 1
ATOM 1501 C C . GLN A 1 199 ? -13.467 -4.906 13.356 1.00 96.81 199 GLN A C 1
ATOM 1503 O O . GLN A 1 199 ? -14.498 -5.104 13.997 1.00 96.81 199 GLN A O 1
ATOM 1508 N N . GLN A 1 200 ? -12.272 -5.290 13.813 1.00 96.38 200 GLN A N 1
ATOM 1509 C CA . GLN A 1 200 ? -12.086 -5.877 15.142 1.00 96.38 200 GLN A CA 1
ATOM 1510 C C . GLN A 1 200 ? -12.479 -4.894 16.247 1.00 96.38 200 GLN A C 1
ATOM 1512 O O . GLN A 1 200 ? -13.261 -5.260 17.121 1.00 96.38 200 GLN A O 1
ATOM 1517 N N . ALA A 1 201 ? -12.017 -3.644 16.162 1.00 95.25 201 ALA A N 1
ATOM 1518 C CA . ALA A 1 201 ? -12.368 -2.601 17.121 1.00 95.25 201 ALA A CA 1
ATOM 1519 C C . ALA A 1 201 ? -13.881 -2.320 17.145 1.00 95.25 201 ALA A C 1
ATOM 1521 O O . ALA A 1 201 ? -14.458 -2.151 18.217 1.00 95.25 201 ALA A O 1
ATOM 1522 N N . GLN A 1 202 ? -14.544 -2.324 15.983 1.00 96.75 202 GLN A N 1
ATOM 1523 C CA . GLN A 1 202 ? -16.000 -2.191 15.908 1.00 96.75 202 GLN A CA 1
ATOM 1524 C C . GLN A 1 202 ? -16.706 -3.353 16.620 1.00 96.75 202 GLN A C 1
ATOM 1526 O O . GLN A 1 202 ? -17.573 -3.126 17.459 1.00 96.75 202 GLN A O 1
ATOM 1531 N N . ASN A 1 203 ? -16.287 -4.592 16.356 1.00 96.81 203 ASN A N 1
ATOM 1532 C CA . ASN A 1 203 ? -16.873 -5.768 16.999 1.00 96.81 203 ASN A CA 1
ATOM 1533 C C . ASN A 1 203 ? -16.672 -5.756 18.527 1.00 96.81 203 ASN A C 1
ATOM 1535 O O . ASN A 1 203 ? -17.536 -6.216 19.275 1.00 96.81 203 ASN A O 1
ATOM 1539 N N . GLU A 1 204 ? -15.529 -5.263 19.008 1.00 96.12 204 GLU A N 1
ATOM 1540 C CA . GLU A 1 204 ? -15.273 -5.081 20.441 1.00 96.12 204 GLU A CA 1
ATOM 1541 C C . GLU A 1 204 ? -16.165 -3.997 21.051 1.00 96.12 204 GLU A C 1
ATOM 1543 O O . GLU A 1 204 ? -16.731 -4.213 22.125 1.00 96.12 204 GLU A O 1
ATOM 1548 N N . ALA A 1 205 ? -16.351 -2.872 20.356 1.00 95.56 205 ALA A N 1
ATOM 1549 C CA . ALA A 1 205 ? -17.260 -1.815 20.784 1.00 95.56 205 ALA A CA 1
ATOM 1550 C C . ALA A 1 205 ? -18.712 -2.317 20.882 1.00 95.56 205 ALA A C 1
ATOM 1552 O O . ALA A 1 205 ? -19.370 -2.082 21.897 1.00 95.56 205 ALA A O 1
ATOM 1553 N N . ASP A 1 206 ? -19.183 -3.082 19.895 1.00 97.00 206 ASP A N 1
ATOM 1554 C CA . ASP A 1 206 ? -20.526 -3.675 19.903 1.00 97.00 206 ASP A CA 1
ATOM 1555 C C . ASP A 1 206 ? -20.698 -4.664 21.069 1.00 97.00 206 ASP A C 1
ATOM 1557 O O . ASP A 1 206 ? -21.726 -4.684 21.750 1.00 97.00 206 ASP A O 1
ATOM 1561 N N . ARG A 1 207 ? -19.670 -5.473 21.367 1.00 96.50 207 ARG A N 1
ATOM 1562 C CA . ARG A 1 207 ? -19.679 -6.362 22.543 1.00 96.50 207 ARG A CA 1
ATOM 1563 C C . ARG A 1 207 ? -19.764 -5.580 23.849 1.00 96.50 207 ARG A C 1
ATOM 1565 O O . ARG A 1 207 ? -20.560 -5.950 24.711 1.00 96.50 207 ARG A O 1
ATOM 1572 N N . ALA A 1 208 ? -18.980 -4.515 23.993 1.00 95.75 208 ALA A N 1
ATOM 1573 C CA . ALA A 1 208 ? -19.013 -3.663 25.177 1.00 95.75 208 ALA A CA 1
ATOM 1574 C C . ALA A 1 208 ? -20.382 -2.983 25.344 1.00 95.75 208 ALA A C 1
ATOM 1576 O O . ALA A 1 208 ? -20.918 -2.937 26.452 1.00 95.75 208 ALA A O 1
ATOM 1577 N N . GLN A 1 209 ? -20.992 -2.522 24.247 1.00 97.00 209 GLN A N 1
ATOM 1578 C CA . GLN A 1 209 ? -22.337 -1.952 24.266 1.00 97.00 209 GLN A CA 1
ATOM 1579 C C . GLN A 1 209 ? -23.377 -2.977 24.738 1.00 97.00 209 GLN A C 1
ATOM 1581 O O . GLN A 1 209 ? -24.195 -2.667 25.604 1.00 97.00 209 GLN A O 1
ATOM 1586 N N . ASN A 1 210 ? -23.324 -4.205 24.220 1.00 96.81 210 ASN A N 1
ATOM 1587 C CA . ASN A 1 210 ? -24.237 -5.274 24.627 1.00 96.81 210 ASN A CA 1
ATOM 1588 C C . ASN A 1 210 ? -24.080 -5.633 26.113 1.00 96.81 210 ASN A C 1
ATOM 1590 O O . ASN A 1 210 ? -25.076 -5.807 26.814 1.00 96.81 210 ASN A O 1
ATOM 1594 N N . GLN A 1 211 ? -22.845 -5.694 26.618 1.00 96.50 211 GLN A N 1
ATOM 1595 C CA . GLN A 1 211 ? -22.586 -5.913 28.044 1.00 96.50 211 GLN A CA 1
ATOM 1596 C C . GLN A 1 211 ? -23.141 -4.776 28.908 1.00 96.50 211 GLN A C 1
ATOM 1598 O O . GLN A 1 211 ? -23.761 -5.035 29.939 1.00 96.50 211 GLN A O 1
ATOM 1603 N N . ALA A 1 212 ? -22.983 -3.522 28.478 1.00 95.50 212 ALA A N 1
ATOM 1604 C CA . ALA A 1 212 ? -23.549 -2.377 29.184 1.00 95.50 212 ALA A CA 1
ATOM 1605 C C . ALA A 1 212 ? -25.089 -2.430 29.231 1.00 95.50 212 ALA A C 1
ATOM 1607 O O . ALA A 1 212 ? -25.681 -2.166 30.277 1.00 95.50 212 ALA A O 1
ATOM 1608 N N . GLN A 1 213 ? -25.743 -2.825 28.133 1.00 96.81 213 GLN A N 1
ATOM 1609 C CA . GLN A 1 213 ? -27.201 -3.005 28.090 1.00 96.81 213 GLN A CA 1
ATOM 1610 C C . GLN A 1 213 ? -27.679 -4.142 29.005 1.00 96.81 213 GLN A C 1
ATOM 1612 O O . GLN A 1 213 ? -28.702 -4.003 29.683 1.00 96.81 213 GLN A O 1
ATOM 1617 N N . GLN A 1 214 ? -26.939 -5.254 29.067 1.00 96.56 214 GLN A N 1
ATOM 1618 C CA . GLN A 1 214 ? -27.229 -6.339 30.009 1.00 96.56 214 GLN A CA 1
ATOM 1619 C C . GLN A 1 214 ? -27.115 -5.861 31.458 1.00 96.56 214 GLN A C 1
ATOM 1621 O O . GLN A 1 214 ? -28.067 -6.019 32.218 1.00 96.56 214 GLN A O 1
ATOM 1626 N N . ALA A 1 215 ? -26.018 -5.189 31.815 1.00 95.56 215 ALA A N 1
ATOM 1627 C CA . ALA A 1 215 ? -25.831 -4.644 33.158 1.00 95.56 215 ALA A CA 1
ATOM 1628 C C . ALA A 1 215 ? -26.939 -3.642 33.539 1.00 95.56 215 ALA A C 1
ATOM 1630 O O . ALA A 1 215 ? -27.453 -3.670 34.657 1.00 95.56 215 ALA A O 1
ATOM 1631 N N . GLN A 1 216 ? -27.370 -2.787 32.605 1.00 96.75 216 GLN A N 1
ATOM 1632 C CA . GLN A 1 216 ? -28.493 -1.869 32.823 1.00 96.75 216 GLN A CA 1
ATOM 1633 C C . GLN A 1 216 ? -29.815 -2.614 33.070 1.00 96.75 216 GLN A C 1
ATOM 1635 O O . GLN A 1 216 ? -30.613 -2.215 33.926 1.00 96.75 216 GLN A O 1
ATOM 1640 N N . SER A 1 217 ? -30.050 -3.701 32.337 1.00 96.69 217 SER A N 1
ATOM 1641 C CA . SER A 1 217 ? -31.237 -4.544 32.507 1.00 96.69 217 SER A CA 1
ATOM 1642 C C . SER A 1 217 ? -31.237 -5.243 33.870 1.00 96.69 217 SER A C 1
ATOM 1644 O O . SER A 1 217 ? -32.248 -5.226 34.574 1.00 96.69 217 SER A O 1
ATOM 1646 N N . GLU A 1 218 ? -30.095 -5.790 34.290 1.00 96.56 218 GLU A N 1
ATOM 1647 C CA . GLU A 1 218 ? -29.922 -6.410 35.610 1.00 96.56 218 GLU A CA 1
ATOM 1648 C C . GLU A 1 218 ? -30.096 -5.401 36.753 1.00 96.56 218 GLU A C 1
ATOM 1650 O O . GLU A 1 218 ? -30.758 -5.695 37.754 1.00 96.56 218 GLU A O 1
ATOM 1655 N N . ALA A 1 219 ? -29.562 -4.187 36.595 1.00 95.69 219 ALA A N 1
ATOM 1656 C CA . ALA A 1 219 ? -29.746 -3.105 37.556 1.00 95.69 219 ALA A CA 1
ATOM 1657 C C . ALA A 1 219 ? -31.226 -2.711 37.685 1.00 95.69 219 ALA A C 1
ATOM 1659 O O . ALA A 1 219 ? -31.738 -2.589 38.799 1.00 95.69 219 ALA A O 1
ATOM 1660 N N . SER A 1 220 ? -31.941 -2.600 36.561 1.00 96.75 220 SER A N 1
ATOM 1661 C CA . SER A 1 220 ? -33.379 -2.296 36.544 1.00 96.75 220 SER A CA 1
ATOM 1662 C C . SER A 1 220 ? -34.194 -3.393 37.234 1.00 96.75 220 SER A C 1
ATOM 1664 O O . SER A 1 220 ? -35.078 -3.105 38.041 1.00 96.75 220 SER A O 1
ATOM 1666 N N . GLN A 1 221 ? -33.865 -4.663 36.981 1.00 96.75 221 GLN A N 1
ATOM 1667 C CA . GLN A 1 221 ? -34.517 -5.789 37.646 1.00 96.75 221 GLN A CA 1
ATOM 1668 C C . GLN A 1 221 ? -34.239 -5.793 39.156 1.00 96.75 221 GLN A C 1
ATOM 1670 O O . GLN A 1 221 ? -35.133 -6.067 39.958 1.00 96.75 221 GLN A O 1
ATOM 1675 N N . SER A 1 222 ? -33.012 -5.466 39.560 1.00 96.06 222 SER A N 1
ATOM 1676 C CA . SER A 1 222 ? -32.638 -5.360 40.972 1.00 96.06 222 SER A CA 1
ATOM 1677 C C . SER A 1 222 ? -33.395 -4.229 41.669 1.00 96.06 222 SER A C 1
ATOM 1679 O O . SER A 1 222 ? -33.892 -4.422 42.777 1.00 96.06 222 SER A O 1
ATOM 1681 N N . GLN A 1 223 ? -33.565 -3.087 40.999 1.00 96.88 223 GLN A N 1
ATOM 1682 C CA . GLN A 1 223 ? -34.365 -1.974 41.506 1.00 96.88 223 GLN A CA 1
ATOM 1683 C C . GLN A 1 223 ? -35.838 -2.364 41.680 1.00 96.88 223 GLN A C 1
ATOM 1685 O O . GLN A 1 223 ? -36.425 -2.070 42.717 1.00 96.88 223 GLN A O 1
ATOM 1690 N N . GLN A 1 224 ? -36.425 -3.087 40.720 1.00 97.00 224 GLN A N 1
ATOM 1691 C CA . GLN A 1 224 ? -37.794 -3.598 40.850 1.00 97.00 224 GLN A CA 1
ATOM 1692 C C . GLN A 1 224 ? -37.944 -4.535 42.052 1.00 97.00 224 GLN A C 1
ATOM 1694 O O . GLN A 1 224 ? -38.892 -4.399 42.821 1.00 97.00 224 GLN A O 1
ATOM 1699 N N . ARG A 1 225 ? -36.991 -5.455 42.257 1.00 96.75 225 ARG A N 1
ATOM 1700 C CA . ARG A 1 225 ? -36.999 -6.353 43.423 1.00 96.75 225 ARG A CA 1
ATOM 1701 C C . ARG A 1 225 ? -36.884 -5.585 44.737 1.00 96.75 225 ARG A C 1
ATOM 1703 O O . ARG A 1 225 ? -37.587 -5.922 45.685 1.00 96.75 225 ARG A O 1
ATOM 1710 N N . ALA A 1 226 ? -36.027 -4.567 44.791 1.00 96.44 226 ALA A N 1
ATOM 1711 C CA . ALA A 1 226 ? -35.895 -3.708 45.964 1.00 96.44 226 ALA A CA 1
ATOM 1712 C C . ALA A 1 226 ? -37.205 -2.964 46.264 1.00 96.44 226 ALA A C 1
ATOM 1714 O O . ALA A 1 226 ? -37.642 -2.956 47.411 1.00 96.44 226 ALA A O 1
ATOM 1715 N N . GLN A 1 227 ? -37.869 -2.429 45.233 1.00 97.06 227 GLN A N 1
ATOM 1716 C CA . GLN A 1 227 ? -39.166 -1.768 45.372 1.00 97.06 227 GLN A CA 1
ATOM 1717 C C . GLN A 1 227 ? -40.227 -2.732 45.919 1.00 97.06 227 GLN A C 1
ATOM 1719 O O . GLN A 1 227 ? -40.886 -2.426 46.903 1.00 97.06 227 GLN A O 1
ATOM 1724 N N . SER A 1 228 ? -40.326 -3.942 45.358 1.00 97.00 228 SER A N 1
ATOM 1725 C CA . SER A 1 228 ? -41.269 -4.955 45.849 1.00 97.00 228 SER A CA 1
ATOM 1726 C C . SER A 1 228 ? -40.989 -5.385 47.292 1.00 97.00 228 SER A C 1
ATOM 1728 O O . SER A 1 228 ? -41.924 -5.631 48.048 1.00 97.00 228 SER A O 1
ATOM 1730 N N . ALA A 1 229 ? -39.718 -5.486 47.691 1.00 96.44 229 ALA A N 1
ATOM 1731 C CA . ALA A 1 229 ? -39.355 -5.788 49.074 1.00 96.44 229 ALA A CA 1
ATOM 1732 C C . ALA A 1 229 ? -39.737 -4.644 50.028 1.00 96.44 229 ALA A C 1
ATOM 1734 O O . ALA A 1 229 ? -40.187 -4.904 51.143 1.00 96.44 229 ALA A O 1
ATOM 1735 N N . GLN A 1 230 ? -39.595 -3.392 49.585 1.00 97.44 230 GLN A N 1
ATOM 1736 C CA . GLN A 1 230 ? -40.028 -2.222 50.342 1.00 97.44 230 GLN A CA 1
ATOM 1737 C C . GLN A 1 230 ? -41.551 -2.206 50.519 1.00 97.44 230 GLN A C 1
ATOM 1739 O O . GLN A 1 230 ? -42.018 -2.089 51.647 1.00 97.44 230 GLN A O 1
ATOM 1744 N N . ASP A 1 231 ? -42.313 -2.453 49.451 1.00 97.25 231 ASP A N 1
ATOM 1745 C CA . ASP A 1 231 ? -43.778 -2.531 49.514 1.00 97.25 231 ASP A CA 1
ATOM 1746 C C . ASP A 1 231 ? -44.248 -3.627 50.492 1.00 97.25 231 ASP A C 1
ATOM 1748 O O . ASP A 1 231 ? -45.181 -3.430 51.274 1.00 97.25 231 ASP A O 1
ATOM 1752 N N . GLN A 1 232 ? -43.575 -4.785 50.499 1.00 96.81 232 GLN A N 1
ATOM 1753 C CA . GLN A 1 232 ? -43.852 -5.866 51.454 1.00 96.81 232 GLN A CA 1
ATOM 1754 C C . GLN A 1 232 ? -43.533 -5.465 52.900 1.00 96.81 232 GLN A C 1
ATOM 1756 O O . GLN A 1 232 ? -44.291 -5.804 53.812 1.00 96.81 232 GLN A O 1
ATOM 1761 N N . ALA A 1 233 ? -42.429 -4.749 53.126 1.00 96.62 233 ALA A N 1
ATOM 1762 C CA . ALA A 1 233 ? -42.061 -4.250 54.448 1.00 96.62 233 ALA A CA 1
ATOM 1763 C C . ALA A 1 233 ? -43.065 -3.202 54.961 1.00 96.62 233 ALA A C 1
ATOM 1765 O O . ALA A 1 233 ? -43.461 -3.247 56.130 1.00 96.62 233 ALA A O 1
ATOM 1766 N N . ASP A 1 234 ? -43.535 -2.312 54.088 1.00 97.25 234 ASP A N 1
ATOM 1767 C CA . ASP A 1 234 ? -44.565 -1.324 54.411 1.00 97.25 234 ASP A CA 1
ATOM 1768 C C . ASP A 1 234 ? -45.890 -2.012 54.761 1.00 97.25 234 ASP A C 1
ATOM 1770 O O . ASP A 1 234 ? -46.516 -1.692 55.775 1.00 97.25 234 ASP A O 1
ATOM 1774 N N . GLN A 1 235 ? -46.285 -3.032 53.992 1.00 97.38 235 GLN A N 1
ATOM 1775 C CA . GLN A 1 235 ? -47.477 -3.828 54.280 1.00 97.38 235 GLN A CA 1
ATOM 1776 C C . GLN A 1 235 ? -47.369 -4.563 55.627 1.00 97.38 235 GLN A C 1
ATOM 1778 O O . GLN A 1 235 ? -48.318 -4.558 56.415 1.00 97.38 235 GLN A O 1
ATOM 1783 N N . ALA A 1 236 ? -46.215 -5.166 55.925 1.00 96.62 236 ALA A N 1
ATOM 1784 C CA . ALA A 1 236 ? -45.971 -5.818 57.211 1.00 96.62 236 ALA A CA 1
ATOM 1785 C C . ALA A 1 236 ? -46.034 -4.818 58.379 1.00 96.62 236 ALA A C 1
ATOM 1787 O O . ALA A 1 236 ? -46.611 -5.121 59.424 1.00 96.62 236 ALA A O 1
ATOM 1788 N N . THR A 1 237 ? -45.503 -3.609 58.185 1.00 97.50 237 THR A N 1
ATOM 1789 C CA . THR A 1 237 ? -45.551 -2.529 59.179 1.00 97.50 237 THR A CA 1
ATOM 1790 C C . THR A 1 237 ? -46.986 -2.079 59.448 1.00 97.50 237 THR A C 1
ATOM 1792 O O . THR A 1 237 ? -47.378 -1.940 60.606 1.00 97.50 237 THR A O 1
ATOM 1795 N N . GLN A 1 238 ? -47.802 -1.918 58.404 1.00 97.44 238 GLN A N 1
ATOM 1796 C CA . GLN A 1 238 ? -49.223 -1.587 58.552 1.00 97.44 238 GLN A CA 1
ATOM 1797 C C . GLN A 1 238 ? -49.989 -2.676 59.311 1.00 97.44 238 GLN A C 1
ATOM 1799 O O . GLN A 1 238 ? -50.791 -2.367 60.191 1.00 97.44 238 GLN A O 1
ATOM 1804 N N . LEU A 1 239 ? -49.729 -3.953 59.014 1.00 97.31 239 LEU A N 1
ATOM 1805 C CA . LEU A 1 239 ? -50.337 -5.071 59.741 1.00 97.31 239 LEU A CA 1
ATOM 1806 C C . LEU A 1 239 ? -49.920 -5.089 61.218 1.00 97.31 239 LEU A C 1
ATOM 1808 O O . LEU A 1 239 ? -50.762 -5.322 62.085 1.00 97.31 239 LEU A O 1
ATOM 1812 N N . ALA A 1 240 ? -48.650 -4.807 61.516 1.00 96.44 240 ALA A N 1
ATOM 1813 C CA . ALA A 1 240 ? -48.164 -4.708 62.889 1.00 96.44 240 ALA A CA 1
ATOM 1814 C C . ALA A 1 240 ? -48.849 -3.564 63.656 1.00 96.44 240 ALA A C 1
ATOM 1816 O O . ALA A 1 240 ? -49.304 -3.776 64.777 1.00 96.44 240 ALA A O 1
ATOM 1817 N N . GLN A 1 241 ? -49.002 -2.388 63.037 1.00 97.00 241 GLN A N 1
ATOM 1818 C CA . GLN A 1 241 ? -49.736 -1.258 63.623 1.00 97.00 241 GLN A CA 1
ATOM 1819 C C . GLN A 1 241 ? -51.203 -1.610 63.892 1.00 97.00 241 GLN A C 1
ATOM 1821 O O . GLN A 1 241 ? -51.717 -1.345 64.974 1.00 97.00 241 GLN A O 1
ATOM 1826 N N . GLN A 1 242 ? -51.873 -2.277 62.948 1.00 97.00 242 GLN A N 1
ATOM 1827 C CA . GLN A 1 242 ? -53.250 -2.734 63.148 1.00 97.00 242 GLN A CA 1
ATOM 1828 C C . GLN A 1 242 ? -53.373 -3.732 64.306 1.00 97.00 242 GLN A C 1
ATOM 1830 O O . GLN A 1 242 ? -54.356 -3.692 65.048 1.00 97.00 242 GLN A O 1
ATOM 1835 N N . ALA A 1 243 ? -52.405 -4.638 64.461 1.00 96.25 243 ALA A N 1
ATOM 1836 C CA . ALA A 1 243 ? -52.377 -5.581 65.573 1.00 96.25 243 ALA A CA 1
ATOM 1837 C C . ALA A 1 243 ? -52.151 -4.870 66.919 1.00 96.25 243 ALA A C 1
ATOM 1839 O O . ALA A 1 243 ? -52.819 -5.206 67.898 1.00 96.25 243 ALA A O 1
ATOM 1840 N N . ASP A 1 244 ? -51.273 -3.867 66.959 1.00 96.94 244 ASP A N 1
ATOM 1841 C CA . ASP A 1 244 ? -50.999 -3.063 68.155 1.00 96.94 244 ASP A CA 1
ATOM 1842 C C . ASP A 1 244 ? -52.217 -2.223 68.578 1.00 96.94 244 ASP A C 1
ATOM 1844 O O . ASP A 1 244 ? -52.624 -2.235 69.743 1.00 96.94 244 ASP A O 1
ATOM 1848 N N . ASP A 1 245 ? -52.906 -1.603 67.616 1.00 96.94 245 ASP A N 1
ATOM 1849 C CA . ASP A 1 245 ? -54.178 -0.909 67.846 1.00 96.94 245 ASP A CA 1
ATOM 1850 C C . ASP A 1 245 ? -55.244 -1.856 68.418 1.00 96.94 245 ASP A C 1
ATOM 1852 O O . ASP A 1 245 ? -55.996 -1.506 69.335 1.00 96.94 245 ASP A O 1
ATOM 1856 N N . GLN A 1 246 ? -55.342 -3.077 67.880 1.00 96.38 246 GLN A N 1
ATOM 1857 C CA . GLN A 1 246 ? -56.272 -4.087 68.386 1.00 96.38 246 GLN A CA 1
ATOM 1858 C C . GLN A 1 246 ? -55.915 -4.535 69.805 1.00 96.38 246 GLN A C 1
ATOM 1860 O O . GLN A 1 246 ? -56.819 -4.677 70.636 1.00 96.38 246 GLN A O 1
ATOM 1865 N N . ALA A 1 247 ? -54.627 -4.733 70.093 1.00 96.19 247 ALA A N 1
ATOM 1866 C CA . ALA A 1 247 ? -54.137 -5.081 71.420 1.00 96.19 247 ALA A CA 1
ATOM 1867 C C . ALA A 1 247 ? -54.441 -3.967 72.432 1.00 96.19 247 ALA A C 1
ATOM 1869 O O . ALA A 1 247 ? -54.992 -4.249 73.496 1.00 96.19 247 ALA A O 1
ATOM 1870 N N . THR A 1 248 ? -54.195 -2.708 72.067 1.00 96.62 248 THR A N 1
ATOM 1871 C CA . THR A 1 248 ? -54.501 -1.531 72.892 1.00 96.62 248 THR A CA 1
ATOM 1872 C C . THR A 1 248 ? -55.995 -1.449 73.200 1.00 96.62 248 THR A C 1
ATOM 1874 O O . THR A 1 248 ? -56.390 -1.393 74.363 1.00 96.62 248 THR A O 1
ATOM 1877 N N . ARG A 1 249 ? -56.865 -1.588 72.189 1.00 96.25 249 ARG A N 1
ATOM 1878 C CA . ARG A 1 249 ? -58.325 -1.626 72.407 1.00 96.25 249 ARG A CA 1
ATOM 1879 C C . ARG A 1 249 ? -58.759 -2.786 73.303 1.00 96.25 249 ARG A C 1
ATOM 1881 O O . ARG A 1 249 ? -59.734 -2.665 74.045 1.00 96.25 249 ARG A O 1
ATOM 1888 N N . ALA A 1 250 ? -58.102 -3.941 73.207 1.00 95.44 250 ALA A N 1
ATOM 1889 C CA . ALA A 1 250 ? -58.389 -5.074 74.080 1.00 95.44 250 ALA A CA 1
ATOM 1890 C C . ALA A 1 250 ? -57.972 -4.789 75.532 1.00 95.44 250 ALA A C 1
ATOM 1892 O O . ALA A 1 250 ? -58.753 -5.093 76.436 1.00 95.44 250 ALA A O 1
ATOM 1893 N N . GLN A 1 251 ? -56.810 -4.163 75.745 1.00 96.06 251 GLN A N 1
ATOM 1894 C CA . GLN A 1 251 ? -56.355 -3.714 77.063 1.00 96.06 251 GLN A CA 1
ATOM 1895 C C . GLN A 1 251 ? -57.304 -2.673 77.662 1.00 96.06 251 GLN A C 1
ATOM 1897 O O . GLN A 1 251 ? -57.746 -2.852 78.794 1.00 96.06 251 GLN A O 1
ATOM 1902 N N . ASP A 1 252 ? -57.716 -1.658 76.898 1.00 95.94 252 ASP A N 1
ATOM 1903 C CA . ASP A 1 252 ? -58.671 -0.643 77.362 1.00 95.94 252 ASP A CA 1
ATOM 1904 C C . ASP A 1 252 ? -59.991 -1.271 77.816 1.00 95.94 252 ASP A C 1
ATOM 1906 O O . ASP A 1 252 ? -60.520 -0.946 78.882 1.00 95.94 252 ASP A O 1
ATOM 1910 N N . ARG A 1 253 ? -60.521 -2.223 77.036 1.00 95.19 253 ARG A N 1
ATOM 1911 C CA . ARG A 1 253 ? -61.721 -2.974 77.429 1.00 95.19 253 ARG A CA 1
ATOM 1912 C C . ARG A 1 253 ? -61.491 -3.785 78.700 1.00 95.19 253 ARG A C 1
ATOM 1914 O O . ARG A 1 253 ? -62.380 -3.813 79.547 1.00 95.19 253 ARG A O 1
ATOM 1921 N N . ALA A 1 254 ? -60.340 -4.441 78.847 1.00 94.44 254 ALA A N 1
ATOM 1922 C CA . ALA A 1 254 ? -60.012 -5.192 80.057 1.00 94.44 254 ALA A CA 1
ATOM 1923 C C . ALA A 1 254 ? -59.969 -4.272 81.289 1.00 94.44 254 ALA A C 1
ATOM 1925 O O . ALA A 1 254 ? -60.620 -4.566 82.289 1.00 94.44 254 ALA A O 1
ATOM 1926 N N . VAL A 1 255 ? -59.316 -3.113 81.182 1.00 95.38 255 VAL A N 1
ATOM 1927 C CA . VAL A 1 255 ? -59.257 -2.092 82.241 1.00 95.38 255 VAL A CA 1
ATOM 1928 C C . VAL A 1 255 ? -60.655 -1.566 82.596 1.00 95.38 255 VAL A C 1
ATOM 1930 O O . VAL A 1 255 ? -60.990 -1.408 83.773 1.00 95.38 255 VAL A O 1
ATOM 1933 N N . GLN A 1 256 ? -61.520 -1.337 81.602 1.00 94.62 256 GLN A N 1
ATOM 1934 C CA . GLN A 1 256 ? -62.917 -0.959 81.844 1.00 94.62 256 GLN A CA 1
ATOM 1935 C C . GLN A 1 256 ? -63.693 -2.047 82.598 1.00 94.62 256 GLN A C 1
ATOM 1937 O O . GLN A 1 256 ? -64.410 -1.737 83.554 1.00 94.62 256 GLN A O 1
ATOM 1942 N N . TRP A 1 257 ? -63.541 -3.315 82.208 1.00 92.81 257 TRP A N 1
ATOM 1943 C CA . TRP A 1 257 ? -64.148 -4.448 82.911 1.00 92.81 257 TRP A CA 1
ATOM 1944 C C . TRP A 1 257 ? -63.649 -4.563 84.351 1.00 92.81 257 TRP A C 1
ATOM 1946 O O . TRP A 1 257 ? -64.454 -4.757 85.263 1.00 92.81 257 TRP A O 1
ATOM 1956 N N . GLU A 1 258 ? -62.350 -4.389 84.587 1.00 93.88 258 GLU A N 1
ATOM 1957 C CA . GLU A 1 258 ? -61.781 -4.380 85.935 1.00 93.88 258 GLU A CA 1
ATOM 1958 C C . GLU A 1 258 ? -62.392 -3.274 86.803 1.00 93.88 258 GLU A C 1
ATOM 1960 O O . GLU A 1 258 ? -62.773 -3.535 87.948 1.00 93.88 258 GLU A O 1
ATOM 1965 N N . MET A 1 259 ? -62.571 -2.066 86.258 1.00 92.94 259 MET A N 1
ATOM 1966 C CA . MET A 1 259 ? -63.271 -0.983 86.956 1.00 92.94 259 MET A CA 1
ATOM 1967 C C . MET A 1 259 ? -64.718 -1.353 87.300 1.00 92.94 259 MET A C 1
ATOM 1969 O O . MET A 1 259 ? -65.141 -1.135 88.438 1.00 92.94 259 MET A O 1
ATOM 1973 N N . GLN A 1 260 ? -65.473 -1.941 86.367 1.00 92.25 260 GLN A N 1
ATOM 1974 C CA . GLN A 1 260 ? -66.849 -2.382 86.631 1.00 92.25 260 GLN A CA 1
ATOM 1975 C C . GLN A 1 260 ? -66.903 -3.444 87.736 1.00 92.25 260 GLN A C 1
ATOM 1977 O O . GLN A 1 260 ? -67.692 -3.330 88.675 1.00 92.25 260 GLN A O 1
ATOM 1982 N N . VAL A 1 261 ? -66.019 -4.444 87.685 1.00 91.62 261 VAL A N 1
ATOM 1983 C CA . VAL A 1 261 ? -65.916 -5.485 88.718 1.00 91.62 261 VAL A CA 1
ATOM 1984 C C . VAL A 1 261 ? -65.573 -4.877 90.080 1.00 91.62 261 VAL A C 1
ATOM 1986 O O . VAL A 1 261 ? -66.168 -5.254 91.093 1.00 91.62 261 VAL A O 1
ATOM 1989 N N . GLN A 1 262 ? -64.649 -3.913 90.134 1.00 91.25 262 GLN A N 1
ATOM 1990 C CA . GLN A 1 262 ? -64.327 -3.207 91.376 1.00 91.25 262 GLN A CA 1
ATOM 1991 C C . GLN A 1 262 ? -65.517 -2.406 91.920 1.00 91.25 262 GLN A C 1
ATOM 1993 O O . GLN A 1 262 ? -65.750 -2.418 93.132 1.00 91.25 262 GLN A O 1
ATOM 1998 N N . GLN A 1 263 ? -66.286 -1.735 91.060 1.00 89.00 263 GLN A N 1
ATOM 1999 C CA . GLN A 1 263 ? -67.498 -1.022 91.472 1.00 89.00 263 GLN A CA 1
ATOM 2000 C C . GLN A 1 263 ? -68.545 -1.981 92.052 1.00 89.00 263 GLN A C 1
ATOM 2002 O O . GLN A 1 263 ? -69.048 -1.727 93.148 1.00 89.00 263 GLN A O 1
ATOM 2007 N N . ILE A 1 264 ? -68.804 -3.116 91.394 1.00 87.06 264 ILE A N 1
ATOM 2008 C CA . ILE A 1 264 ? -69.714 -4.159 91.898 1.00 87.06 264 ILE A CA 1
ATOM 2009 C C . ILE A 1 264 ? -69.244 -4.671 93.265 1.00 87.06 264 ILE A C 1
ATOM 2011 O O . ILE A 1 264 ? -70.051 -4.762 94.194 1.00 87.06 264 ILE A O 1
ATOM 2015 N N . ARG A 1 265 ? -67.937 -4.938 93.440 1.00 86.06 265 ARG A N 1
ATOM 2016 C CA . ARG A 1 265 ? -67.362 -5.345 94.740 1.00 86.06 265 ARG A CA 1
ATOM 2017 C C . ARG A 1 265 ? -67.560 -4.299 95.837 1.00 86.06 265 ARG A C 1
ATOM 2019 O O . ARG A 1 265 ? -67.726 -4.666 96.996 1.00 86.06 265 ARG A O 1
ATOM 2026 N N . ARG A 1 266 ? -67.519 -3.002 95.511 1.00 84.19 266 ARG A N 1
ATOM 2027 C CA . ARG A 1 266 ? -67.784 -1.931 96.488 1.00 84.19 266 ARG A CA 1
ATOM 2028 C C . ARG A 1 266 ? -69.263 -1.848 96.859 1.00 84.19 266 ARG A C 1
ATOM 2030 O O . ARG A 1 266 ? -69.566 -1.722 98.040 1.00 84.19 266 ARG A O 1
ATOM 2037 N N . GLN A 1 267 ? -70.170 -1.948 95.887 1.00 83.00 267 GLN A N 1
ATOM 2038 C CA . GLN A 1 267 ? -71.619 -1.890 96.128 1.00 83.00 267 GLN A CA 1
ATOM 2039 C C . GLN A 1 267 ? -72.117 -3.075 96.965 1.00 83.00 267 GLN A C 1
ATOM 2041 O O . GLN A 1 267 ? -72.916 -2.896 97.875 1.00 83.00 267 GLN A O 1
ATOM 2046 N N . SER A 1 268 ? -71.576 -4.272 96.733 1.00 75.25 268 SER A N 1
ATOM 2047 C CA . SER A 1 268 ? -71.886 -5.469 97.531 1.00 75.25 268 SER A CA 1
ATOM 2048 C C . SER A 1 268 ? -71.299 -5.446 98.952 1.00 75.25 268 SER A C 1
ATOM 2050 O O . SER A 1 268 ? -71.638 -6.301 99.766 1.00 75.25 268 SER A O 1
ATOM 2052 N N . ARG A 1 269 ? -70.461 -4.452 99.289 1.00 68.25 269 ARG A N 1
ATOM 2053 C CA . ARG A 1 269 ? -69.914 -4.244 100.641 1.00 68.25 269 ARG A CA 1
ATOM 2054 C C . ARG A 1 269 ? -70.800 -3.383 101.550 1.00 68.25 269 ARG A C 1
ATOM 2056 O O . ARG A 1 269 ? -70.472 -3.252 102.726 1.00 68.25 269 ARG A O 1
ATOM 2063 N N . TYR A 1 270 ? -71.901 -2.828 101.039 1.00 52.97 270 TYR A N 1
ATOM 2064 C CA . TYR A 1 270 ? -72.928 -2.162 101.843 1.00 52.97 270 TYR A CA 1
ATOM 2065 C C . TYR A 1 270 ? -74.168 -3.067 101.939 1.00 52.97 270 TYR A C 1
ATOM 2067 O O . TYR A 1 270 ? -74.842 -3.267 100.927 1.00 52.97 270 TYR A O 1
ATOM 2075 N N . PRO A 1 271 ? -74.492 -3.641 103.113 1.00 55.19 271 PRO A N 1
ATOM 2076 C CA . PRO A 1 271 ? -75.732 -4.387 103.276 1.00 55.19 271 PRO A CA 1
ATOM 2077 C C . PRO A 1 271 ? -76.917 -3.418 103.184 1.00 55.19 271 PRO A C 1
ATOM 2079 O O . PRO A 1 271 ? -76.950 -2.394 103.864 1.00 55.19 271 PRO A O 1
ATOM 2082 N N . GLN A 1 272 ? -77.887 -3.733 102.324 1.00 54.03 272 GLN A N 1
ATOM 2083 C CA . GLN A 1 272 ? -79.185 -3.057 102.311 1.00 54.03 272 GLN A CA 1
ATOM 2084 C C . GLN A 1 272 ? -79.866 -3.302 103.668 1.00 54.03 272 GLN A C 1
ATOM 2086 O O . GLN A 1 272 ? -80.026 -4.470 104.038 1.00 54.03 272 GLN A O 1
ATOM 2091 N N . PRO A 1 273 ? -80.258 -2.259 104.419 1.00 52.56 273 PRO A N 1
ATOM 2092 C CA . PRO A 1 273 ? -81.050 -2.452 105.621 1.00 52.56 273 PRO A CA 1
ATOM 2093 C C . PRO A 1 273 ? -82.456 -2.903 105.202 1.00 52.56 273 PRO A C 1
ATOM 2095 O O . PRO A 1 273 ? -83.126 -2.218 104.428 1.00 52.56 273 PRO A O 1
ATOM 2098 N N . ARG A 1 274 ? -82.876 -4.077 105.676 1.00 49.44 274 ARG A N 1
ATOM 2099 C CA . ARG A 1 274 ? -84.285 -4.482 105.731 1.00 49.44 274 ARG A CA 1
ATOM 2100 C C . ARG A 1 274 ? -84.777 -4.350 107.158 1.00 49.44 274 ARG A C 1
ATOM 2102 O O . ARG A 1 274 ? -83.991 -4.714 108.060 1.00 49.44 274 ARG A O 1
#

Sequence (274 aa):
MGLPYRLPGTGNFPGAPIGANGFPSIPVGIRSFAARLCDHRGGEKCGGDPVLPEMRCASVSVMRQTNRSRPAQNCFGCISVALPMGSAEAMILLSYSTDAGDQSETQRCREATMAQETSETMQAVQDFEEIRMRVDEARQEAQSARQNAQQAQNLARQAQHQARQVQHQAQMAQSEANQANQQAQQARQQAVQAQNQAQQAQNEADRAQNQAQQAQSEASQSQQRAQSAQDQADQATQLAQQADDQATRAQDRAVQWEMQVQQIRRQSRYPQPR

Foldseek 3Di:
DDDDDDDDDDDDDDDDDDDDDDDDDDDDDDDDPDDDDDDDDDDDDDDDDDDDPDDDDDDDDDDDDDDDDDDPPDDPDDDPDPDDDDDDDDPPPPPDDPDVPCVVVVVVVVVVVVVVVVVVVVVVVVVVVVVVVVVVVVVVVVVVVVVVVVVVVVVVVVVVVVVVVVVVVVVVVVVVVVVVVVVVVVVVVVVVVVVVVVVVVVVVVVVVVVVVVVVVVVVVVVVVVVVVVVVVVVVVVVVVVVVVVVVVVVVVVVVVVVVVVVVVVVVVVDDDDD